Protein 8HEA (pdb70)

Foldseek 3Di:
DQFDAKDKADFALEEEEEEEAQLDFCVLCVVLQVLQRVVRYIYTYFGFFCHSDQLLRSLVDAVVRRLVRSVVRVVVCVVVPRPEYAYAYAAVSLLSQLVVVLPDPYQEGEYALYALDADDLVLVVVVSLVSNLVVVVVVVDDPVRSCVCSVPRDHRVNVVVVSVSSPVSLVCQCSRAHAYEYHYEPAEPNHDRCVSVSNQVRHVHPHYYYDYDDQAYRSRCVDDCVVVVSVVVVVVSVPTDDVD

B-factor: mean 26.29, std 8.17, range [14.87, 68.68]

Nearest PDB structures (foldseek):
  8hea-assembly1_A  TM=1.004E+00  e=1.639E-53  Exiguobacterium antarcticum B7
  6nkg-assembly1_A  TM=9.914E-01  e=1.793E-39  metagenome
  1r1d-assembly1_B  TM=9.975E-01  e=1.468E-37  Geobacillus stearothermophilus
  8tav-assembly1_A  TM=9.611E-01  e=6.784E-34  Staphylococcus aureus USA300-0114
  8g0n-assembly1_A  TM=9.507E-01  e=1.033E-22  Staphylococcus aureus USA300-0114

Structure (mmCIF, N/CA/C/O backbone):
data_8HEA
#
_entry.id   8HEA
#
_cell.length_a   50.362
_cell.length_b   67.789
_cell.length_c   89.617
_cell.angle_alpha   90.000
_cell.angle_beta   90.000
_cell.angle_gamma   90.000
#
_symmetry.space_group_name_H-M   'P 21 21 21'
#
loop_
_entity.id
_entity.type
_entity.pdbx_description
1 polymer 'Thermostable carboxylesterase Est30'
2 water water
#
loop_
_atom_site.group_PDB
_atom_site.id
_atom_site.type_symbol
_atom_site.label_atom_id
_atom_site.label_alt_id
_atom_site.label_comp_id
_atom_site.label_asym_id
_atom_site.label_entity_id
_atom_site.label_seq_id
_atom_site.pdbx_PDB_ins_code
_atom_site.Cartn_x
_atom_site.Cartn_y
_atom_site.Cartn_z
_atom_site.occupancy
_atom_site.B_iso_or_equiv
_atom_site.auth_seq_id
_atom_site.auth_comp_id
_atom_site.auth_asym_id
_atom_site.auth_atom_id
_atom_site.pdbx_PDB_model_num
ATOM 1 N N . ILE A 1 3 ? 17.98600 2.47700 17.87900 1.000 40.19000 3 ILE A N 1
ATOM 2 C CA . ILE A 1 3 ? 16.62500 1.82400 17.74800 1.000 43.03000 3 ILE A CA 1
ATOM 3 C C . ILE A 1 3 ? 16.26400 1.13700 19.08100 1.000 35.67000 3 ILE A C 1
ATOM 4 O O . ILE A 1 3 ? 17.10300 0.35300 19.60700 1.000 34.08000 3 ILE A O 1
ATOM 9 N N . THR A 1 4 ? 15.07900 1.40400 19.63800 1.000 29.15000 4 THR A N 1
ATOM 10 C CA . THR A 1 4 ? 14.67200 0.80800 20.93300 1.000 25.15000 4 THR A CA 1
ATOM 11 C C . THR A 1 4 ? 13.97200 -0.53300 20.70400 1.000 25.84000 4 THR A C 1
ATOM 12 O O . THR A 1 4 ? 12.87600 -0.54300 20.19900 1.000 32.30000 4 THR A O 1
ATOM 16 N N . LEU A 1 5 ? 14.57200 -1.62600 21.12200 1.000 25.01000 5 LEU A N 1
ATOM 17 C CA . LEU A 1 5 ? 13.99600 -2.95400 20.78500 1.000 24.96000 5 LEU A CA 1
ATOM 18 C C . LEU A 1 5 ? 12.95200 -3.36400 21.83100 1.000 23.69000 5 LEU A C 1
ATOM 19 O O . LEU A 1 5 ? 13.21000 -3.24300 23.02000 1.000 23.05000 5 LEU A O 1
ATOM 24 N N . PRO A 1 6 ? 11.79900 -3.96100 21.44200 1.000 23.11000 6 PRO A N 1
ATOM 25 C CA . PRO A 1 6 ? 10.84800 -4.54000 22.38600 1.000 24.89000 6 PRO A CA 1
ATOM 26 C C . PRO A 1 6 ? 11.45200 -5.66300 23.20700 1.000 24.31000 6 PRO A C 1
ATOM 27 O O . PRO A 1 6 ? 12.35600 -6.35300 22.73700 1.000 19.74000 6 PRO A O 1
ATOM 31 N N . LYS A 1 7 ? 11.03700 -5.72000 24.43500 1.000 22.04000 7 LYS A N 1
ATOM 32 C CA . LYS A 1 7 ? 11.53800 -6.83700 25.23200 1.000 23.57000 7 LYS A CA 1
ATOM 33 C C . LYS A 1 7 ? 10.33000 -7.67700 25.51600 1.000 23.06000 7 LYS A C 1
ATOM 34 O O . LYS A 1 7 ? 9.18900 -7.23400 25.44000 1.000 21.08000 7 LYS A O 1
ATOM 40 N N . PRO A 1 8 ? 10.36400 -9.04600 26.07900 1.000 20.93000 8 PRO A N 1
ATOM 41 C CA . PRO A 1 8 ? 9.25700 -9.83400 26.59700 1.000 20.54000 8 PRO A CA 1
ATOM 42 C C . PRO A 1 8 ? 8.58200 -9.09500 27.75400 1.000 22.80000 8 PRO A C 1
ATOM 43 O O . PRO A 1 8 ? 9.18900 -8.25600 28.37700 1.000 22.34000 8 PRO A O 1
ATOM 47 N N . PHE A 1 9 ? 7.34400 -9.46400 28.04500 1.000 20.90000 9 PHE A N 1
ATOM 48 C CA . PHE A 1 9 ? 6.57900 -8.85100 29.16800 1.000 19.35000 9 PHE A CA 1
ATOM 49 C C . PHE A 1 9 ? 5.91700 -9.93900 29.97200 1.000 23.07000 9 PHE A C 1
ATOM 50 O O . PHE A 1 9 ? 5.73700 -11.04800 29.51700 1.000 21.49000 9 PHE A O 1
ATOM 58 N N . PHE A 1 10 ? 5.63700 -9.59000 31.22000 1.000 22.41000 10 PHE A N 1
ATOM 59 C CA . PHE A 1 10 ? 4.80600 -10.38700 32.14600 1.000 24.23000 10 PHE A CA 1
ATOM 60 C C . PHE A 1 10 ? 3.91900 -9.37400 32.85800 1.000 22.37000 10 PHE A C 1
ATOM 61 O O . PHE A 1 10 ? 4.44400 -8.42500 33.47800 1.000 24.35000 10 PHE A O 1
ATOM 69 N N . PHE A 1 11 ? 2.62600 -9.49500 32.68600 1.000 22.42000 11 PHE A N 1
ATOM 70 C CA . PHE A 1 11 ? 1.65700 -8.55000 33.27700 1.000 23.53000 11 PHE A CA 1
ATOM 71 C C . PHE A 1 11 ? 0.83600 -9.33300 34.29700 1.000 28.62000 11 PHE A C 1
ATOM 72 O O . PHE A 1 11 ? 0.08200 -10.20600 33.85100 1.000 22.43000 11 PHE A O 1
ATOM 80 N N . GLU A 1 12 ? 0.97200 -9.00400 35.59600 1.000 25.05000 12 GLU A N 1
ATOM 81 C CA . GLU A 1 12 ? 0.17800 -9.62600 36.69000 1.000 31.32000 12 GLU A CA 1
ATOM 82 C C . GLU A 1 12 ? -1.26400 -9.14100 36.67000 1.000 28.12000 12 GLU A C 1
ATOM 83 O O . GLU A 1 12 ? -1.52300 -7.94600 36.61400 1.000 26.77000 12 GLU A O 1
ATOM 89 N N . GLY A 1 13 ? -2.18800 -10.09600 36.69800 1.000 28.31000 13 GLY A N 1
ATOM 90 C CA . GLY A 1 13 ? -3.60400 -9.90400 36.99900 1.000 34.87000 13 GLY A CA 1
ATOM 91 C C . GLY A 1 13 ? -3.97000 -10.96000 38.03400 1.000 32.31000 13 GLY A C 1
ATOM 92 O O . GLY A 1 13 ? -3.19500 -11.13900 39.04300 1.000 38.93000 13 GLY A O 1
ATOM 93 N N . GLY A 1 14 ? -5.03700 -11.68400 37.76800 1.000 31.73000 14 GLY A N 1
ATOM 94 C CA . GLY A 1 14 ? -5.53600 -12.73400 38.66600 1.000 31.40000 14 GLY A CA 1
ATOM 95 C C . GLY A 1 14 ? -4.88900 -14.08200 38.41900 1.000 32.00000 14 GLY A C 1
ATOM 96 O O . GLY A 1 14 ? -3.83000 -14.16600 37.74100 1.000 30.37000 14 GLY A O 1
ATOM 97 N N . ASN A 1 15 ? -5.55600 -15.11800 38.92200 1.000 28.33000 15 ASN A N 1
ATOM 98 C CA . ASN A 1 15 ? -5.09200 -16.52400 38.90900 1.000 32.57000 15 ASN A CA 1
ATOM 99 C C . ASN A 1 15 ? -5.14000 -17.04800 37.46800 1.000 26.08000 15 ASN A C 1
ATOM 100 O O . ASN A 1 15 ? -4.44100 -17.98600 37.19600 1.000 31.87000 15 ASN A O 1
ATOM 105 N N . ARG A 1 16 ? -6.03000 -16.52300 36.62700 1.000 28.89000 16 ARG A N 1
ATOM 106 C CA . ARG A 1 16 ? -6.24500 -16.98500 35.22000 1.000 25.63000 16 ARG A CA 1
ATOM 107 C C . ARG A 1 16 ? -5.14600 -16.40900 34.31600 1.000 25.79000 16 ARG A C 1
ATOM 108 O O . ARG A 1 16 ? -5.03600 -15.18200 34.29100 1.000 26.59000 16 ARG A O 1
ATOM 116 N N . ALA A 1 17 ? -4.41700 -17.24000 33.56300 1.000 24.95000 17 ALA A N 1
ATOM 117 C CA . ALA A 1 17 ? -3.23500 -16.80500 32.78300 1.000 20.47000 17 ALA A CA 1
ATOM 118 C C . ALA A 1 17 ? -3.45300 -17.04300 31.28900 1.000 22.55000 17 ALA A C 1
ATOM 119 O O . ALA A 1 17 ? -4.09200 -18.06000 30.88200 1.000 22.34000 17 ALA A O 1
ATOM 121 N N . VAL A 1 18 ? -2.90400 -16.12500 30.49300 1.000 20.20000 18 VAL A N 1
ATOM 122 C CA . VAL A 1 18 ? -2.87400 -16.25500 29.00400 1.000 20.95000 18 VAL A CA 1
ATOM 123 C C . VAL A 1 18 ? -1.41900 -16.06700 28.53900 1.000 21.57000 18 VAL A C 1
ATOM 124 O O . VAL A 1 18 ? -0.80800 -15.06500 28.85000 1.000 19.75000 18 VAL A O 1
ATOM 128 N N . LEU A 1 19 ? -0.91900 -17.03300 27.77900 1.000 19.68000 19 LEU A N 1
ATOM 129 C CA . LEU A 1 19 ? 0.38900 -16.97700 27.09800 1.000 16.87000 19 LEU A CA 1
ATOM 130 C C . LEU A 1 19 ? 0.11100 -16.34000 25.73500 1.000 17.79000 19 LEU A C 1
ATOM 131 O O . LEU A 1 19 ? -0.79000 -16.85100 25.02100 1.000 17.65000 19 LEU A O 1
ATOM 136 N N . LEU A 1 20 ? 0.76600 -15.22700 25.45200 1.000 17.41000 20 LEU A N 1
ATOM 137 C CA . LEU A 1 20 ? 0.55600 -14.42100 24.22500 1.000 17.90000 20 LEU A CA 1
ATOM 138 C C . LEU A 1 20 ? 1.76400 -14.57700 23.30800 1.000 18.65000 20 LEU A C 1
ATOM 139 O O . LEU A 1 20 ? 2.87500 -14.20800 23.69300 1.000 18.36000 20 LEU A O 1
ATOM 144 N N . LEU A 1 21 ? 1.53600 -15.08400 22.09600 1.000 17.40000 21 LEU A N 1
ATOM 145 C CA . LEU A 1 21 ? 2.61900 -15.41700 21.14800 1.000 15.23000 21 LEU A CA 1
ATOM 146 C C . LEU A 1 21 ? 2.58700 -14.52400 19.91800 1.000 17.38000 21 LEU A C 1
ATOM 147 O O . LEU A 1 21 ? 1.54800 -14.45100 19.18600 1.000 18.63000 21 LEU A O 1
ATOM 152 N N . HIS A 1 22 ? 3.71500 -13.88500 19.66200 1.000 16.72000 22 HIS A N 1
ATOM 153 C CA . HIS A 1 22 ? 3.79400 -12.98400 18.47300 1.000 16.62000 22 HIS A CA 1
ATOM 154 C C . HIS A 1 22 ? 4.04900 -13.74600 17.15800 1.000 17.42000 22 HIS A C 1
ATOM 155 O O . HIS A 1 22 ? 4.20900 -14.99500 17.15100 1.000 18.89000 22 HIS A O 1
ATOM 162 N N . GLY A 1 23 ? 4.12200 -12.94900 16.09300 1.000 18.65000 23 GLY A N 1
ATOM 163 C CA . GLY A 1 23 ? 4.24100 -13.43000 14.70600 1.000 19.37000 23 GLY A CA 1
ATOM 164 C C . GLY A 1 23 ? 5.68800 -13.49700 14.23700 1.000 20.87000 23 GLY A C 1
ATOM 165 O O . GLY A 1 23 ? 6.60500 -13.01900 14.92700 1.000 18.80000 23 GLY A O 1
ATOM 166 N N . PHE A 1 24 ? 5.91900 -14.13800 13.10900 1.000 19.04000 24 PHE A N 1
ATOM 167 C CA . PHE A 1 24 ? 7.25100 -14.17300 12.46000 1.000 19.61000 24 PHE A CA 1
ATOM 168 C C . PHE A 1 24 ? 7.68500 -12.77200 12.01700 1.000 20.62000 24 PHE A C 1
ATOM 169 O O . PHE A 1 24 ? 6.90200 -12.10200 11.32200 1.000 20.37000 24 PHE A O 1
ATOM 177 N N . THR A 1 25 ? 8.89400 -12.31100 12.40100 1.000 17.64000 25 THR A N 1
ATOM 178 C CA . THR A 1 25 ? 9.43300 -10.91700 12.26500 1.000 18.45000 25 THR A CA 1
ATOM 179 C C . THR A 1 25 ? 8.75300 -9.94600 13.24900 1.000 19.17000 25 THR A C 1
ATOM 180 O O . THR A 1 25 ? 9.16100 -8.79900 13.30900 1.000 19.13000 25 THR A O 1
ATOM 184 N N . GLY A 1 26 ? 7.74500 -10.38200 14.01600 1.000 18.17000 26 GLY A N 1
ATOM 185 C CA . GLY A 1 26 ? 7.10600 -9.55700 15.05700 1.000 19.05000 26 GLY A CA 1
ATOM 186 C C . GLY A 1 26 ? 7.87600 -9.53900 16.35900 1.000 17.88000 26 GLY A C 1
ATOM 187 O O . GLY A 1 26 ? 9.10300 -9.83400 16.39800 1.000 19.70000 26 GLY A O 1
ATOM 188 N N . SER A 1 27 ? 7.18900 -9.10500 17.42700 1.000 19.20000 27 SER A N 1
ATOM 189 C CA . SER A 1 27 ? 7.79100 -8.89400 18.74400 1.000 18.82000 27 SER A CA 1
ATOM 190 C C . SER A 1 27 ? 6.65200 -8.93000 19.75500 1.000 18.12000 27 SER A C 1
ATOM 191 O O . SER A 1 27 ? 5.45200 -9.04600 19.34500 1.000 17.53000 27 SER A O 1
ATOM 194 N N . SER A 1 28 ? 7.00000 -8.75500 21.02500 1.000 19.04000 28 SER A N 1
ATOM 195 C CA . SER A 1 28 ? 5.94600 -8.59100 22.05000 1.000 17.58000 28 SER A CA 1
ATOM 196 C C . SER A 1 28 ? 5.05800 -7.37800 21.76100 1.000 19.75000 28 SER A C 1
ATOM 197 O O . SER A 1 28 ? 3.89800 -7.38800 22.24200 1.000 17.61000 28 SER A O 1
ATOM 200 N N . ALA A 1 29 ? 5.50800 -6.38800 20.96200 1.000 19.05000 29 ALA A N 1
ATOM 201 C CA . ALA A 1 29 ? 4.70100 -5.19300 20.60600 1.000 20.21000 29 ALA A CA 1
ATOM 202 C C . ALA A 1 29 ? 3.37700 -5.60300 19.94800 1.000 21.50000 29 ALA A C 1
ATOM 203 O O . ALA A 1 29 ? 2.38200 -4.88200 20.03000 1.000 24.40000 29 ALA A O 1
ATOM 205 N N . ASP A 1 30 ? 3.37800 -6.73800 19.27100 1.000 18.67000 30 ASP A N 1
ATOM 206 C CA . ASP A 1 30 ? 2.20900 -7.21500 18.50000 1.000 18.29000 30 ASP A CA 1
ATOM 207 C C . ASP A 1 30 ? 1.09100 -7.62500 19.46300 1.000 18.53000 30 ASP A C 1
ATOM 208 O O . ASP A 1 30 ? -0.04400 -7.66100 19.01400 1.000 20.62000 30 ASP A O 1
ATOM 213 N N . VAL A 1 31 ? 1.40700 -7.93300 20.71400 1.000 18.77000 31 VAL A N 1
ATOM 214 C CA . VAL A 1 31 ? 0.35500 -8.42500 21.66200 1.000 16.98000 31 VAL A CA 1
ATOM 215 C C . VAL A 1 31 ? 0.32800 -7.59100 22.95100 1.000 19.51000 31 VAL A C 1
ATOM 216 O O . VAL A 1 31 ? -0.36900 -7.98200 23.87600 1.000 17.85000 31 VAL A O 1
ATOM 220 N N . ARG A 1 32 ? 1.08800 -6.48500 23.03000 1.000 18.10000 32 ARG A N 1
ATOM 221 C CA . ARG A 1 32 ? 1.22700 -5.68800 24.28500 1.000 19.49000 32 ARG A CA 1
ATOM 222 C C . ARG A 1 32 ? -0.13500 -5.05300 24.60700 1.000 20.42000 32 ARG A C 1
ATOM 223 O O . ARG A 1 32 ? -0.55800 -5.13600 25.75900 1.000 21.95000 32 ARG A O 1
ATOM 231 N N . MET A 1 33 ? -0.83400 -4.42600 23.64300 1.000 19.73000 33 MET A N 1
ATOM 232 C CA . MET A 1 33 ? -2.15100 -3.80700 24.01700 1.000 18.98000 33 MET A CA 1
ATOM 233 C C . MET A 1 33 ? -3.18300 -4.85000 24.47400 1.000 21.15000 33 MET A C 1
ATOM 234 O O . MET A 1 33 ? -4.04600 -4.50500 25.35700 1.000 20.37000 33 MET A O 1
ATOM 239 N N . LEU A 1 34 ? -3.18600 -6.03500 23.86000 1.000 20.39000 34 LEU A N 1
ATOM 240 C CA . LEU A 1 34 ? -4.06100 -7.17200 24.27600 1.000 21.16000 34 LEU A CA 1
ATOM 241 C C . LEU A 1 34 ? -3.67300 -7.58500 25.69500 1.000 20.55000 34 LEU A C 1
ATOM 242 O O . LEU A 1 34 ? -4.54400 -7.74100 26.56800 1.000 21.60000 34 LEU A O 1
ATOM 247 N N . GLY A 1 35 ? -2.38800 -7.67300 25.97600 1.000 19.76000 35 GLY A N 1
ATOM 248 C CA . GLY A 1 35 ? -1.92300 -7.99100 27.32700 1.000 21.74000 35 GLY A CA 1
ATOM 249 C C . GLY A 1 35 ? -2.44000 -6.96000 28.31800 1.000 21.16000 35 GLY A C 1
ATOM 250 O O . GLY A 1 35 ? -2.87500 -7.34000 29.41400 1.000 22.19000 35 GLY A O 1
ATOM 251 N N . ARG A 1 36 ? -2.31800 -5.67200 27.97400 1.000 19.90000 36 ARG A N 1
ATOM 252 C CA . ARG A 1 36 ? -2.77100 -4.59300 28.90600 1.000 21.29000 36 ARG A CA 1
ATOM 253 C C . ARG A 1 36 ? -4.27700 -4.69900 29.11700 1.000 24.44000 36 ARG A C 1
ATOM 254 O O . ARG A 1 36 ? -4.74200 -4.51300 30.27800 1.000 25.85000 36 ARG A O 1
ATOM 262 N N . TYR A 1 37 ? -5.01600 -4.94900 28.05900 1.000 22.83000 37 TYR A N 1
ATOM 263 C CA . TYR A 1 37 ? -6.48100 -5.10100 28.12600 1.000 23.80000 37 TYR A CA 1
ATOM 264 C C . TYR A 1 37 ? -6.76700 -6.24900 29.09400 1.000 26.56000 37 TYR A C 1
ATOM 265 O O . TYR A 1 37 ? -7.63600 -6.08900 29.95800 1.000 25.71000 37 TYR A O 1
ATOM 274 N N . LEU A 1 38 ? -6.10700 -7.38800 28.90200 1.000 24.23000 38 LEU A N 1
ATOM 275 C CA . LEU A 1 38 ? -6.36200 -8.58200 29.73200 1.000 22.27000 38 LEU A CA 1
ATOM 276 C C . LEU A 1 38 ? -6.03000 -8.26300 31.18600 1.000 26.13000 38 LEU A C 1
ATOM 277 O O . LEU A 1 38 ? -6.79900 -8.68600 32.07400 1.000 26.09000 38 LEU A O 1
ATOM 282 N N . GLN A 1 39 ? -4.95300 -7.53400 31.40600 1.000 23.22000 39 GLN A N 1
ATOM 283 C CA . GLN A 1 39 ? -4.51500 -7.21400 32.77900 1.000 25.05000 39 GLN A CA 1
ATOM 284 C C . GLN A 1 39 ? -5.61000 -6.43000 33.49200 1.000 27.24000 39 GLN A C 1
ATOM 285 O O . GLN A 1 39 ? -5.79800 -6.65400 34.65600 1.000 28.51000 39 GLN A O 1
ATOM 291 N N . LYS A 1 40 ? -6.22100 -5.50000 32.78700 1.000 27.46000 40 LYS A N 1
ATOM 292 C CA . LYS A 1 40 ? -7.26600 -4.61500 33.33900 1.000 29.51000 40 LYS A CA 1
ATOM 293 C C . LYS A 1 40 ? -8.53600 -5.42200 33.60200 1.000 32.88000 40 LYS A C 1
ATOM 294 O O . LYS A 1 40 ? -9.34300 -4.97100 34.37700 1.000 36.29000 40 LYS A O 1
ATOM 300 N N . HIS A 1 41 ? -8.66800 -6.57300 32.96300 1.000 30.00000 41 HIS A N 1
ATOM 301 C CA . HIS A 1 41 ? -9.90100 -7.37500 33.11300 1.000 30.00000 41 HIS A CA 1
ATOM 302 C C . HIS A 1 41 ? -9.66600 -8.67100 33.87500 1.000 30.00000 41 HIS A C 1
ATOM 303 O O . HIS A 1 41 ? -10.39200 -9.58600 33.64500 1.000 30.00000 41 HIS A O 1
ATOM 310 N N . GLY A 1 42 ? -8.65000 -8.74800 34.71300 1.000 33.39000 42 GLY A N 1
ATOM 311 C CA . GLY A 1 42 ? -8.56100 -9.95800 35.54300 1.000 36.22000 42 GLY A CA 1
ATOM 312 C C . GLY A 1 42 ? -7.55500 -11.00100 35.10700 1.000 40.33000 42 GLY A C 1
ATOM 313 O O . GLY A 1 42 ? -7.15500 -11.78800 35.94900 1.000 41.90000 42 GLY A O 1
ATOM 314 N N . TYR A 1 43 ? -7.15300 -11.00200 33.84800 1.000 28.18000 43 TYR A N 1
ATOM 315 C CA . TYR A 1 43 ? -6.17400 -12.01900 33.36500 1.000 27.05000 43 TYR A CA 1
ATOM 316 C C . TYR A 1 43 ? -4.68500 -11.66900 33.44800 1.000 25.04000 43 TYR A C 1
ATOM 317 O O . TYR A 1 43 ? -4.30000 -10.61000 32.99800 1.000 26.96000 43 TYR A O 1
ATOM 326 N N . THR A 1 44 ? -3.89200 -12.62100 33.94300 1.000 22.27000 44 THR A N 1
ATOM 327 C CA . THR A 1 44 ? -2.42000 -12.49300 33.92800 1.000 24.08000 44 THR A CA 1
ATOM 328 C C . THR A 1 44 ? -1.94900 -12.87400 32.51600 1.000 25.03000 44 THR A C 1
ATOM 329 O O . THR A 1 44 ? -2.58700 -13.69400 31.93300 1.000 21.77000 44 THR A O 1
ATOM 333 N N . SER A 1 45 ? -0.93100 -12.20500 31.97800 1.000 23.56000 45 SER A N 1
ATOM 334 C CA . SER A 1 45 ? -0.37400 -12.60400 30.66000 1.000 22.12000 45 SER A CA 1
ATOM 335 C C . SER A 1 45 ? 1.13400 -12.71600 30.72400 1.000 22.05000 45 SER A C 1
ATOM 336 O O . SER A 1 45 ? 1.78900 -12.00800 31.48600 1.000 22.61000 45 SER A O 1
ATOM 339 N N . LEU A 1 46 ? 1.70800 -13.51000 29.83000 1.000 20.40000 46 LEU A N 1
ATOM 340 C CA . LEU A 1 46 ? 3.15500 -13.52300 29.63400 1.000 20.20000 46 LEU A CA 1
ATOM 341 C C . LEU A 1 46 ? 3.36600 -13.66200 28.12600 1.000 22.38000 46 LEU A C 1
ATOM 342 O O . LEU A 1 46 ? 2.67300 -14.50300 27.51500 1.000 20.64000 46 LEU A O 1
ATOM 347 N N . ALA A 1 47 ? 4.16000 -12.73500 27.59000 1.000 18.15000 47 ALA A N 1
ATOM 348 C CA . ALA A 1 47 ? 4.57400 -12.69200 26.18800 1.000 18.53000 47 ALA A CA 1
ATOM 349 C C . ALA A 1 47 ? 6.05500 -12.96200 26.06800 1.000 19.14000 47 ALA A C 1
ATOM 350 O O . ALA A 1 47 ? 6.85400 -12.06300 26.24100 1.000 20.04000 47 ALA A O 1
ATOM 352 N N . PRO A 1 48 ? 6.47800 -14.16000 25.60100 1.000 18.76000 48 PRO A N 1
ATOM 353 C CA . PRO A 1 48 ? 7.89500 -14.39100 25.34100 1.000 20.41000 48 PRO A CA 1
ATOM 354 C C . PRO A 1 48 ? 8.29300 -13.73800 24.01800 1.000 20.63000 48 PRO A C 1
ATOM 355 O O . PRO A 1 48 ? 7.39700 -13.34500 23.22100 1.000 20.04000 48 PRO A O 1
ATOM 359 N N . GLN A 1 49 ? 9.57300 -13.74300 23.70700 1.000 18.58000 49 GLN A N 1
ATOM 360 C CA . GLN A 1 49 ? 9.97400 -13.33000 22.33100 1.000 16.40000 49 GLN A CA 1
ATOM 361 C C . GLN A 1 49 ? 10.82900 -14.43900 21.70900 1.000 20.08000 49 GLN A C 1
ATOM 362 O O . GLN A 1 49 ? 11.63900 -15.07700 22.39700 1.000 21.47000 49 GLN A O 1
ATOM 368 N N . TYR A 1 50 ? 10.70200 -14.63600 20.40800 1.000 17.01000 50 TYR A N 1
ATOM 369 C CA . TYR A 1 50 ? 11.42300 -15.69600 19.70000 1.000 17.62000 50 TYR A CA 1
ATOM 370 C C . TYR A 1 50 ? 12.85800 -15.27200 19.45000 1.000 20.31000 50 TYR A C 1
ATOM 371 O O . TYR A 1 50 ? 13.13800 -14.09900 19.19000 1.000 19.51000 50 TYR A O 1
ATOM 380 N N . LYS A 1 51 ? 13.75000 -16.25500 19.50800 1.000 18.70000 51 LYS A N 1
ATOM 381 C CA . LYS A 1 51 ? 15.17900 -16.04600 19.17600 1.000 23.35000 51 LYS A CA 1
ATOM 382 C C . LYS A 1 51 ? 15.29200 -15.33800 17.83200 1.000 20.82000 51 LYS A C 1
ATOM 383 O O . LYS A 1 51 ? 14.50600 -15.67200 16.93500 1.000 19.51000 51 LYS A O 1
ATOM 389 N N . GLY A 1 52 ? 16.20200 -14.35600 17.72900 1.000 20.19000 52 GLY A N 1
ATOM 390 C CA . GLY A 1 52 ? 16.45900 -13.65600 16.44800 1.000 20.46000 52 GLY A CA 1
ATOM 391 C C . GLY A 1 52 ? 15.48600 -12.52700 16.16800 1.000 20.78000 52 GLY A C 1
ATOM 392 O O . GLY A 1 52 ? 15.73400 -11.76200 15.21300 1.000 20.37000 52 GLY A O 1
ATOM 393 N N . HIS A 1 53 ? 14.44600 -12.38600 16.96800 1.000 20.62000 53 HIS A N 1
ATOM 394 C CA . HIS A 1 53 ? 13.41900 -11.31900 16.83100 1.000 20.37000 53 HIS A CA 1
ATOM 395 C C . HIS A 1 53 ? 13.80200 -10.15100 17.76000 1.000 20.92000 53 HIS A C 1
ATOM 396 O O . HIS A 1 53 ? 14.62300 -10.35800 18.66600 1.000 21.54000 53 HIS A O 1
ATOM 403 N N . 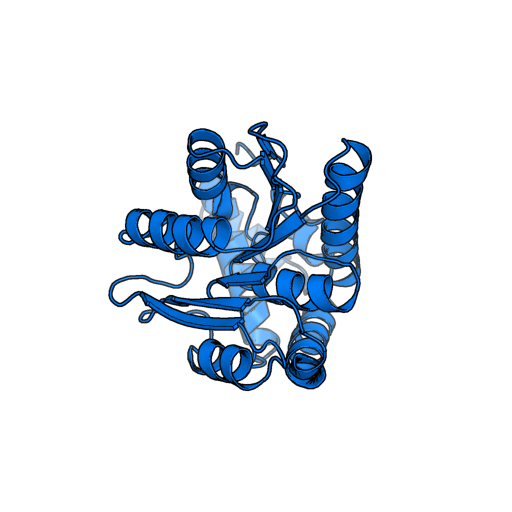ALA A 1 54 ? 13.25200 -8.96200 17.52900 1.000 21.08000 54 ALA A N 1
ATOM 404 C CA . ALA A 1 54 ? 13.56000 -7.77100 18.34200 1.000 20.58000 54 ALA A CA 1
ATOM 405 C C . ALA A 1 54 ? 15.08200 -7.59600 18.38700 1.000 21.42000 54 ALA A C 1
ATOM 406 O O . ALA A 1 54 ? 15.63400 -7.44600 19.50000 1.000 22.69000 54 ALA A O 1
ATOM 408 N N . ALA A 1 55 ? 15.73800 -7.66300 17.22500 1.000 20.66000 55 ALA A N 1
ATOM 409 C CA . ALA A 1 55 ? 17.21000 -7.74700 17.04600 1.000 21.72000 55 ALA A CA 1
ATOM 410 C C . ALA A 1 55 ? 17.47100 -7.34400 15.61000 1.000 23.08000 55 ALA A C 1
ATOM 411 O O . ALA A 1 55 ? 16.56300 -7.36900 14.76200 1.000 21.25000 55 ALA A O 1
ATOM 413 N N . PRO A 1 56 ? 18.72300 -6.99300 15.25600 1.000 26.31000 56 PRO A N 1
ATOM 414 C CA . PRO A 1 56 ? 19.03400 -6.78600 13.84400 1.000 25.62000 56 PRO A CA 1
ATOM 415 C C . PRO A 1 56 ? 18.59100 -7.96600 12.97500 1.000 23.63000 56 PRO A C 1
ATOM 416 O O . PRO A 1 56 ? 18.68300 -9.12200 13.36800 1.000 22.05000 56 PRO A O 1
ATOM 420 N N . PRO A 1 57 ? 18.07700 -7.70200 11.75800 1.000 22.34000 57 PRO A N 1
ATOM 421 C CA . PRO A 1 57 ? 17.53500 -8.76300 10.90800 1.000 22.43000 57 PRO A CA 1
ATOM 422 C C . PRO A 1 57 ? 18.53100 -9.86400 10.50500 1.000 24.46000 57 PRO A C 1
ATOM 423 O O . PRO A 1 57 ? 18.12200 -10.99300 10.23100 1.000 22.71000 57 PRO A O 1
ATOM 427 N N . GLU A 1 58 ? 19.83200 -9.53000 10.46000 1.000 22.62000 58 GLU A N 1
ATOM 428 C CA . GLU A 1 58 ? 20.88700 -10.52600 10.18800 1.000 25.07000 58 GLU A CA 1
ATOM 429 C C . GLU A 1 58 ? 20.87500 -11.58900 11.28000 1.000 24.41000 58 GLU A C 1
ATOM 430 O O . GLU A 1 58 ? 21.34200 -12.67500 10.98200 1.000 28.10000 58 GLU A O 1
ATOM 436 N N . GLU A 1 59 ? 20.43600 -11.27800 12.51800 1.000 22.63000 59 GLU A N 1
ATOM 437 C CA . GLU A 1 59 ? 20.36400 -12.29500 13.59100 1.000 22.40000 59 GLU A CA 1
ATOM 438 C C . GLU A 1 59 ? 19.18300 -13.22200 13.30100 1.000 22.47000 59 GLU A C 1
ATOM 439 O O . GLU A 1 59 ? 19.28100 -14.44000 13.60000 1.000 23.44000 59 GLU A O 1
ATOM 445 N N . LEU A 1 60 ? 18.09900 -12.68000 12.74700 1.000 20.78000 60 LEU A N 1
ATOM 446 C CA . LEU A 1 60 ? 16.88600 -13.47600 12.49100 1.000 19.01000 60 LEU A CA 1
ATOM 447 C C . LEU A 1 60 ? 17.21200 -14.60500 11.52100 1.000 20.94000 60 LEU A C 1
ATOM 448 O O . LEU A 1 60 ? 16.66000 -15.71300 11.71500 1.000 20.32000 60 LEU A O 1
ATOM 453 N N . THR A 1 61 ? 18.06900 -14.38000 10.51900 1.000 21.22000 61 THR A N 1
ATOM 454 C CA . THR A 1 61 ? 18.25400 -15.39200 9.44500 1.000 22.88000 61 THR A CA 1
ATOM 455 C C . THR A 1 61 ? 19.07400 -16.56900 9.97300 1.000 23.46000 61 THR A C 1
ATOM 456 O O . THR A 1 61 ? 19.11900 -17.56600 9.21900 1.000 22.50000 61 THR A O 1
ATOM 460 N N . LYS A 1 62 ? 19.67500 -16.46200 11.17100 1.000 21.55000 62 LYS A N 1
ATOM 461 C CA . LYS A 1 62 ? 20.47400 -17.54700 11.82000 1.000 23.63000 62 LYS A CA 1
ATOM 462 C C . LYS A 1 62 ? 19.59800 -18.38400 12.73800 1.000 24.19000 62 LYS A C 1
ATOM 463 O O . LYS A 1 62 ? 20.15500 -19.23400 13.47200 1.000 26.51000 62 LYS A O 1
ATOM 469 N N . THR A 1 63 ? 18.29400 -18.13400 12.79900 1.000 20.87000 63 THR A N 1
ATOM 470 C CA . THR A 1 63 ? 17.38500 -18.87300 13.70300 1.000 21.15000 63 THR A CA 1
ATOM 471 C C . THR A 1 63 ? 16.33200 -19.60000 12.86300 1.000 16.51000 63 THR A C 1
ATOM 472 O O . THR A 1 63 ? 16.22100 -19.35800 11.64600 1.000 19.34000 63 THR A O 1
ATOM 476 N N . GLY A 1 64 ? 15.53800 -20.44100 13.51300 1.000 18.05000 64 GLY A N 1
ATOM 477 C CA . GLY A 1 64 ? 14.51900 -21.22800 12.82300 1.000 20.10000 64 GLY A CA 1
ATOM 478 C C . GLY A 1 64 ? 13.47500 -21.69600 13.82300 1.000 19.02000 64 GLY A C 1
ATOM 479 O O . GLY A 1 64 ? 13.55100 -21.39000 15.00200 1.000 19.56000 64 GLY A O 1
ATOM 480 N N . PRO A 1 65 ? 12.41400 -22.36100 13.33700 1.000 19.40000 65 PRO A N 1
ATOM 481 C CA . PRO A 1 65 ? 11.27900 -22.73100 14.18200 1.000 18.88000 65 PRO A CA 1
ATOM 482 C C . PRO A 1 65 ? 11.66800 -23.64300 15.35300 1.000 22.65000 65 PRO A C 1
ATOM 483 O O . PRO A 1 65 ? 10.90700 -23.66300 16.28700 1.000 20.45000 65 PRO A O 1
ATOM 487 N N . ALA A 1 66 ? 12.81400 -24.35700 15.30600 1.000 21.34000 66 ALA A N 1
ATOM 488 C CA . ALA A 1 66 ? 13.23200 -25.21700 16.44600 1.000 23.14000 66 ALA A CA 1
ATOM 489 C C . ALA A 1 66 ? 13.52900 -24.29400 17.63600 1.000 20.71000 66 ALA A C 1
ATOM 490 O O . ALA A 1 66 ? 13.16000 -24.66900 18.77400 1.000 21.80000 66 ALA A O 1
ATOM 492 N N . ASP A 1 67 ? 14.12500 -23.13300 17.36600 1.000 19.99000 67 ASP A N 1
ATOM 493 C CA . ASP A 1 67 ? 14.48100 -22.10800 18.38300 1.000 19.71000 67 ASP A CA 1
ATOM 494 C C . ASP A 1 67 ? 13.15600 -21.48300 18.87400 1.000 20.72000 67 ASP A C 1
ATOM 495 O O . ASP A 1 67 ? 12.85100 -21.45500 20.08800 1.000 20.37000 67 ASP A O 1
ATOM 500 N N . TRP A 1 68 ? 12.31200 -21.05400 17.92700 1.000 18.15000 68 TRP A N 1
ATOM 501 C CA . TRP A 1 68 ? 11.09600 -20.29800 18.30600 1.000 18.21000 68 TRP A CA 1
ATOM 502 C C . TRP A 1 68 ? 10.16800 -21.18200 19.13200 1.000 17.55000 68 TRP A C 1
ATOM 503 O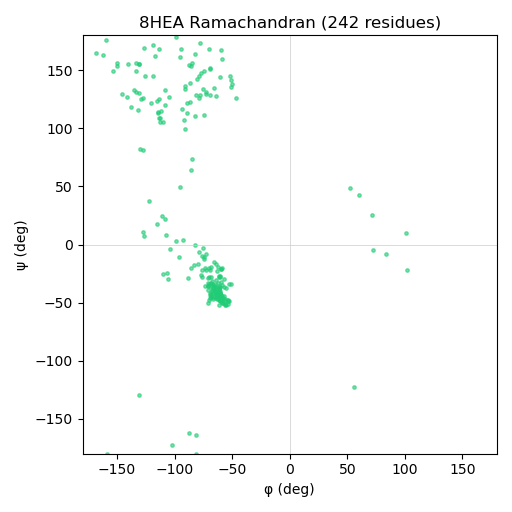 O . TRP A 1 68 ? 9.51200 -20.67700 20.05100 1.000 18.68000 68 TRP A O 1
ATOM 514 N N . TRP A 1 69 ? 10.01300 -22.43200 18.71700 1.000 18.30000 69 TRP A N 1
ATOM 515 C CA . TRP A 1 69 ? 9.17800 -23.40900 19.45100 1.000 19.32000 69 TRP A CA 1
ATOM 516 C C . TRP A 1 69 ? 9.69500 -23.54300 20.90100 1.000 19.43000 69 TRP A C 1
ATOM 517 O O . TRP A 1 69 ? 8.86300 -23.52900 21.81900 1.000 19.19000 69 TRP A O 1
ATOM 528 N N . GLN A 1 70 ? 11.01300 -23.63900 21.09400 1.000 20.30000 70 GLN A N 1
ATOM 529 C CA . GLN A 1 70 ? 11.58500 -23.74700 22.46100 1.000 22.39000 70 GLN A CA 1
ATOM 530 C C . GLN A 1 70 ? 11.24300 -22.46600 23.24400 1.000 22.23000 70 GLN A C 1
ATOM 531 O O . GLN A 1 70 ? 10.92200 -22.55400 24.47000 1.000 22.10000 70 GLN A O 1
ATOM 537 N N . ASP A 1 71 ? 11.16800 -21.30500 22.57300 1.000 22.11000 71 ASP A N 1
ATOM 538 C CA . ASP A 1 71 ? 10.84300 -20.03400 23.26900 1.000 19.02000 71 ASP A CA 1
ATOM 539 C C . ASP A 1 71 ? 9.39600 -20.09300 23.76600 1.000 20.19000 71 ASP A C 1
ATOM 540 O O . ASP A 1 71 ? 9.07200 -19.51700 24.82700 1.000 18.89000 71 ASP A O 1
ATOM 545 N N . VAL A 1 72 ? 8.50700 -20.67700 22.96100 1.000 18.41000 72 VAL A N 1
ATOM 546 C CA . VAL A 1 72 ? 7.08300 -20.86000 23.34600 1.000 17.93000 72 VAL A CA 1
ATOM 547 C C . VAL A 1 72 ? 7.02600 -21.75300 24.58900 1.000 19.88000 72 VAL A C 1
ATOM 548 O O . VAL A 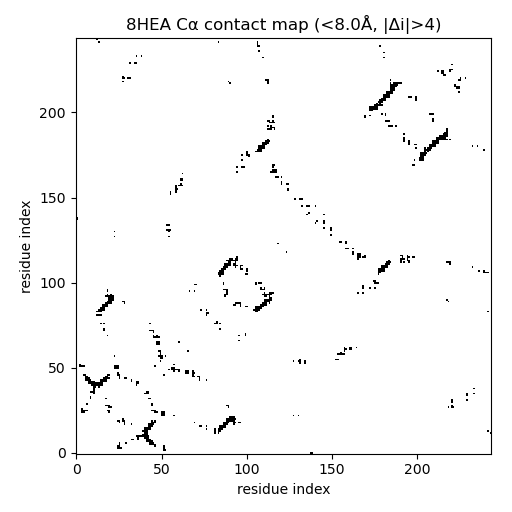1 72 ? 6.30400 -21.40300 25.54300 1.000 22.25000 72 VAL A O 1
ATOM 552 N N . LEU A 1 73 ? 7.67600 -22.91100 24.53900 1.000 19.91000 73 LEU A N 1
ATOM 553 C CA . LEU A 1 73 ? 7.64100 -23.86300 25.66900 1.000 20.13000 73 LEU A CA 1
ATOM 554 C C . LEU A 1 73 ? 8.22300 -23.17600 26.90500 1.000 21.08000 73 LEU A C 1
ATOM 555 O O . LEU A 1 73 ? 7.68100 -23.40100 27.98900 1.000 25.00000 73 LEU A O 1
ATOM 560 N N . ASP A 1 74 ? 9.30300 -22.42000 26.73600 1.000 22.59000 74 ASP A N 1
ATOM 561 C CA . ASP A 1 74 ? 9.97600 -21.69400 27.84400 1.000 23.69000 74 ASP A CA 1
ATOM 562 C C . ASP A 1 74 ? 9.00200 -20.69700 28.46100 1.000 22.72000 74 ASP A C 1
ATOM 563 O O . ASP A 1 74 ? 8.95800 -20.61000 29.68100 1.000 25.17000 74 ASP A O 1
ATOM 568 N N . GLY A 1 75 ? 8.18000 -20.00300 27.65800 1.000 21.24000 75 GLY A N 1
ATOM 569 C CA . GLY A 1 75 ? 7.19500 -19.04900 28.18100 1.000 21.84000 75 GLY A CA 1
ATOM 570 C C . GLY A 1 75 ? 6.08400 -19.76200 28.93700 1.000 19.33000 75 GLY A C 1
ATOM 571 O O . GLY A 1 75 ? 5.71700 -19.29800 30.04900 1.000 23.48000 75 GLY A O 1
ATOM 572 N N . TYR A 1 76 ? 5.55200 -20.86900 28.38900 1.000 21.50000 76 TYR A N 1
ATOM 573 C CA . TYR A 1 76 ? 4.55400 -21.72900 29.05600 1.000 19.23000 76 TYR A CA 1
ATOM 574 C C . TYR A 1 76 ? 5.10900 -22.13500 30.43400 1.000 22.56000 76 TYR A C 1
ATOM 575 O O . TYR A 1 76 ? 4.44200 -21.90100 31.46900 1.000 26.96000 76 TYR A O 1
ATOM 584 N N . GLU A 1 77 ? 6.32600 -22.65100 30.44400 1.000 22.82000 77 GLU A N 1
ATOM 585 C CA . GLU A 1 77 ? 6.98700 -23.19500 31.67400 1.000 25.85000 77 GLU A CA 1
ATOM 586 C C . GLU A 1 77 ? 7.20300 -22.06700 32.68500 1.000 27.16000 77 GLU A C 1
ATOM 587 O O . GLU A 1 77 ? 7.05000 -22.29200 33.90600 1.000 28.82000 77 GLU A O 1
ATOM 593 N N . GLU A 1 78 ? 7.56300 -20.87800 32.23100 1.000 24.99000 78 GLU A N 1
ATOM 594 C CA . GLU A 1 78 ? 7.74100 -19.69600 33.12100 1.000 26.77000 78 GLU A CA 1
ATOM 595 C C . GLU A 1 78 ? 6.41900 -19.40600 33.85000 1.000 28.04000 78 GLU A C 1
ATOM 596 O O . GLU A 1 78 ? 6.44200 -19.10500 35.07800 1.000 28.74000 78 GLU A O 1
ATOM 602 N N . LEU A 1 79 ? 5.27500 -19.44400 33.14000 1.000 25.11000 79 LEU A N 1
ATOM 603 C CA . LEU A 1 79 ? 3.94100 -19.28700 33.75400 1.000 26.01000 79 LEU A CA 1
ATOM 604 C C . LEU A 1 79 ? 3.73600 -20.37100 34.81200 1.000 28.38000 79 LEU A C 1
ATOM 605 O O . LEU A 1 79 ? 3.29200 -20.00600 35.95800 1.000 29.29000 79 LEU A O 1
ATOM 610 N N . LYS A 1 80 ? 3.99600 -21.62200 34.46500 1.000 30.05000 80 LYS A N 1
ATOM 611 C CA . LYS A 1 80 ? 3.74000 -22.68100 35.47100 1.000 29.98000 80 LYS A CA 1
ATOM 612 C C . LYS A 1 80 ? 4.71400 -22.52100 36.63300 1.000 32.97000 80 LYS A C 1
ATOM 613 O O . LYS A 1 80 ? 4.25700 -22.53100 37.75500 1.000 33.83000 80 LYS A O 1
ATOM 619 N N . ALA A 1 81 ? 5.97200 -22.14300 36.39500 1.000 31.33000 81 ALA A N 1
ATOM 620 C CA . ALA A 1 81 ? 6.96600 -21.88800 37.46300 1.000 31.67000 81 ALA A CA 1
ATOM 621 C C . ALA A 1 81 ? 6.50200 -20.77400 38.40500 1.000 33.62000 81 ALA A C 1
ATOM 622 O O . ALA A 1 81 ? 6.78500 -20.86900 39.58900 1.000 36.66000 81 ALA A O 1
ATOM 624 N N . LYS A 1 82 ? 5.76400 -19.78300 37.90800 1.000 28.76000 82 LYS A N 1
ATOM 625 C CA . LYS A 1 82 ? 5.21700 -18.70500 38.75500 1.000 35.09000 82 LYS A CA 1
ATOM 626 C C . LYS A 1 82 ? 3.97200 -19.16600 39.51900 1.000 30.09000 82 LYS A C 1
ATOM 627 O O . LYS A 1 82 ? 3.47500 -18.36600 40.27000 1.000 36.28000 82 LYS A O 1
ATOM 633 N N . GLY A 1 83 ? 3.48400 -20.36500 39.24600 1.000 29.95000 83 GLY A N 1
ATOM 634 C CA . GLY A 1 83 ? 2.31800 -20.90200 39.96100 1.000 33.59000 83 GLY A CA 1
ATOM 635 C C . GLY A 1 83 ? 1.00400 -20.81900 39.20400 1.000 39.28000 83 GLY A C 1
ATOM 636 O O . GLY A 1 83 ? -0.01500 -21.07900 39.81300 1.000 36.40000 83 GLY A O 1
ATOM 637 N N . TYR A 1 84 ? 1.02000 -20.47300 37.91900 1.000 30.92000 84 TYR A N 1
ATOM 638 C CA . TYR A 1 84 ? -0.23100 -20.43600 37.12500 1.000 30.24000 84 TYR A CA 1
ATOM 639 C C . TYR A 1 84 ? -0.40500 -21.80600 36.46500 1.000 33.28000 84 TYR A C 1
ATOM 640 O O . TYR A 1 84 ? 0.30200 -22.12400 35.54700 1.000 34.31000 84 TYR A O 1
ATOM 649 N N . ASP A 1 85 ? -1.34000 -22.59200 36.96000 1.000 30.00000 85 ASP A N 1
ATOM 650 C CA . ASP A 1 85 ? -1.51100 -23.95700 36.42400 1.000 30.00000 85 ASP A CA 1
ATOM 651 C C . ASP A 1 85 ? -2.60300 -23.99000 35.36500 1.000 30.00000 85 ASP A C 1
ATOM 652 O O . ASP A 1 85 ? -2.73600 -25.01500 34.75700 1.000 30.00000 85 ASP A O 1
ATOM 657 N N . GLU A 1 86 ? -3.36900 -22.92200 35.21300 1.000 28.84000 86 GLU A N 1
ATOM 658 C CA . GLU A 1 86 ? -4.41300 -22.88400 34.16200 1.000 27.47000 86 GLU A CA 1
ATOM 659 C C . GLU A 1 86 ? -4.01200 -21.80500 33.16400 1.000 25.65000 86 GLU A C 1
ATOM 660 O O . GLU A 1 86 ? -4.02300 -20.65900 33.53500 1.000 24.02000 86 GLU A O 1
ATOM 666 N N . ILE A 1 87 ? -3.68200 -22.23200 31.95100 1.000 23.24000 87 ILE A N 1
ATOM 667 C CA . ILE A 1 87 ? -3.11200 -21.31500 30.93300 1.000 20.05000 87 ILE A CA 1
ATOM 668 C C . ILE A 1 87 ? -3.80800 -21.46300 29.58100 1.000 21.01000 87 ILE A C 1
ATOM 669 O O . ILE A 1 87 ? -3.79200 -22.54800 29.04900 1.000 23.15000 87 ILE A O 1
ATOM 674 N N . ALA A 1 88 ? -4.46700 -20.39300 29.15200 1.000 20.44000 88 ALA A N 1
ATOM 675 C CA . ALA A 1 88 ? -4.96600 -20.27400 27.77100 1.000 19.45000 88 ALA A CA 1
ATOM 676 C C . ALA A 1 88 ? -3.82900 -19.73500 26.88500 1.000 21.52000 88 ALA A C 1
ATOM 677 O O . ALA A 1 88 ? -2.85400 -19.10700 27.38400 1.000 19.14000 88 ALA A O 1
ATOM 679 N N . VAL A 1 89 ? -3.88900 -20.00700 25.59600 1.000 18.19000 89 VAL A N 1
ATOM 680 C CA . VAL A 1 89 ? -2.77000 -19.58800 24.70900 1.000 19.08000 89 VAL A CA 1
ATOM 681 C C . VAL A 1 89 ? -3.39500 -18.88600 23.51100 1.000 17.94000 89 VAL A C 1
ATOM 682 O O . VAL A 1 89 ? -4.36600 -19.39500 22.92800 1.000 19.59000 89 VAL A O 1
ATOM 686 N N . CYS A 1 90 ? -2.88500 -17.70100 23.19500 1.000 16.50000 90 CYS A N 1
ATOM 687 C CA . CYS A 1 90 ? -3.41000 -16.80000 22.14200 1.000 18.89000 90 CYS A CA 1
ATOM 688 C C . CYS A 1 90 ? -2.21300 -16.27600 21.32800 1.000 18.69000 90 CYS A C 1
ATOM 689 O O . CYS A 1 90 ? -1.16600 -15.95300 21.91100 1.000 16.32000 90 CYS A O 1
ATOM 692 N N . GLY A 1 91 ? -2.28300 -16.29600 20.01800 1.000 16.38000 91 GLY A N 1
ATOM 693 C CA . GLY A 1 91 ? -1.12700 -15.88500 19.19400 1.000 16.70000 91 GLY A CA 1
ATOM 694 C C . GLY A 1 91 ? -1.53500 -15.28800 17.87300 1.000 18.04000 91 GLY A C 1
ATOM 695 O O . GLY A 1 91 ? -2.57400 -15.66700 17.32300 1.000 16.78000 91 GLY A O 1
ATOM 696 N N . LEU A 1 92 ? -0.65800 -14.43300 17.34100 1.000 16.41000 92 LEU A N 1
ATOM 697 C CA . LEU A 1 92 ? -0.85400 -13.70200 16.07200 1.000 15.21000 92 LEU A CA 1
ATOM 698 C C . LEU A 1 92 ? 0.00100 -14.33800 14.98500 1.000 15.30000 92 LEU A C 1
ATOM 699 O O . LEU A 1 92 ? 1.21500 -14.51900 15.19500 1.000 16.86000 92 LEU A O 1
ATOM 704 N N . SER A 1 93 ? -0.62300 -14.69700 13.86300 1.000 16.43000 93 SER A N 1
ATOM 705 C CA . SER A 1 93 ? 0.04600 -15.24500 12.65700 1.000 17.65000 93 SER A CA 1
ATOM 706 C C . SER A 1 93 ? 0.85700 -16.48700 13.07900 1.000 17.42000 93 SER A C 1
ATOM 707 O O . SER A 1 93 ? 0.26300 -17.41500 13.66200 1.000 17.25000 93 SER A O 1
ATOM 710 N N . LEU A 1 94 ? 2.16100 -16.54800 12.86000 1.000 17.20000 94 LEU A N 1
ATOM 711 C CA . LEU A 1 94 ? 2.96700 -17.75000 13.28800 1.000 19.58000 94 LEU A CA 1
ATOM 712 C C . LEU A 1 94 ? 2.67100 -18.05200 14.76200 1.000 17.52000 94 LEU A C 1
ATOM 713 O O . LEU A 1 94 ? 2.67300 -19.20400 15.14100 1.000 17.52000 94 LEU A O 1
ATOM 718 N N . GLY A 1 95 ? 2.43200 -17.03600 15.56600 1.000 16.86000 95 GLY A N 1
ATOM 719 C CA . GLY A 1 95 ? 2.04600 -17.23000 16.98000 1.000 16.22000 95 GLY A CA 1
ATOM 720 C C . GLY A 1 95 ? 0.76300 -18.04200 17.13900 1.000 17.20000 95 GLY A C 1
ATOM 721 O O . GLY A 1 95 ? 0.67700 -18.84400 18.11100 1.000 17.70000 95 GLY A O 1
ATOM 722 N N . GLY A 1 96 ? -0.22000 -17.89200 16.21800 1.000 16.14000 96 GLY A N 1
ATOM 723 C CA . GLY A 1 96 ? -1.44400 -18.70800 16.20900 1.000 16.57000 96 GLY A CA 1
ATOM 724 C C . GLY A 1 96 ? -1.15500 -20.16600 15.88800 1.000 18.20000 96 GLY A C 1
ATOM 725 O O . GLY A 1 96 ? -1.72700 -21.07200 16.51900 1.000 17.60000 96 GLY A O 1
ATOM 726 N N . VAL A 1 97 ? -0.18100 -20.40800 15.03900 1.000 15.69000 97 VAL A N 1
ATOM 727 C CA . VAL A 1 97 ? 0.26400 -21.78500 14.68700 1.000 15.94000 97 VAL A CA 1
ATOM 728 C C . VAL A 1 97 ? 0.93700 -22.38000 15.91900 1.000 17.72000 97 VAL A C 1
ATOM 729 O O . VAL A 1 97 ? 0.67300 -23.54300 16.25400 1.000 18.99000 97 VAL A O 1
ATOM 733 N N . MET A 1 98 ? 1.79300 -21.59900 16.54000 1.000 18.58000 98 MET A N 1
ATOM 734 C CA . MET A 1 98 ? 2.50600 -22.08600 17.75500 1.000 17.54000 98 MET A CA 1
ATOM 735 C C . MET A 1 98 ? 1.46900 -22.33400 18.86100 1.000 18.17000 98 MET A C 1
ATOM 736 O O . MET A 1 98 ? 1.67900 -23.25700 19.67500 1.000 19.31000 98 MET A O 1
ATOM 741 N N . SER A 1 99 ? 0.36000 -21.57800 18.88400 1.000 18.88000 99 SER A N 1
ATOM 742 C CA . SER A 1 99 ? -0.68900 -21.76600 19.92600 1.000 16.23000 99 SER A CA 1
ATOM 743 C C . SER A 1 99 ? -1.38500 -23.11700 19.70100 1.000 19.60000 99 SER A C 1
ATOM 744 O O . SER A 1 99 ? -1.57600 -23.90300 20.64700 1.000 18.53000 99 SER A O 1
ATOM 747 N N . LEU A 1 100 ? -1.72200 -23.41800 18.45400 1.000 18.88000 100 LEU A N 1
ATOM 748 C CA . LEU A 1 100 ? -2.34800 -24.70200 18.11600 1.000 17.74000 100 LEU A CA 1
ATOM 749 C C . LEU A 1 100 ? -1.35600 -25.82200 18.44300 1.000 19.04000 100 LEU A C 1
ATOM 750 O O . LEU A 1 100 ? -1.76700 -26.81600 19.06000 1.000 21.01000 100 LEU A O 1
ATOM 755 N N . ARG A 1 101 ? -0.08800 -25.68900 18.03500 1.000 19.32000 101 ARG A N 1
ATOM 756 C CA . ARG A 1 101 ? 0.91500 -26.75300 18.32500 1.000 18.12000 101 ARG A CA 1
ATOM 757 C C . ARG A 1 101 ? 1.00900 -26.90600 19.83600 1.000 19.71000 101 ARG A C 1
ATOM 758 O O . ARG A 1 101 ? 1.01100 -28.03300 20.27900 1.000 20.65000 101 ARG A O 1
ATOM 766 N N . LEU A 1 102 ? 1.09600 -25.81000 20.58900 1.000 19.31000 102 LEU A N 1
ATOM 767 C CA . LEU A 1 102 ? 1.20600 -25.91300 22.06300 1.000 22.37000 102 LEU A CA 1
ATOM 768 C C . LEU A 1 102 ? 0.01800 -26.70900 22.64100 1.000 23.24000 102 LEU A C 1
ATOM 769 O O . LEU A 1 102 ? 0.24100 -27.46000 23.57900 1.000 24.95000 102 LEU A O 1
ATOM 774 N N . SER A 1 103 ? -1.19800 -26.56500 22.09300 1.000 19.54000 103 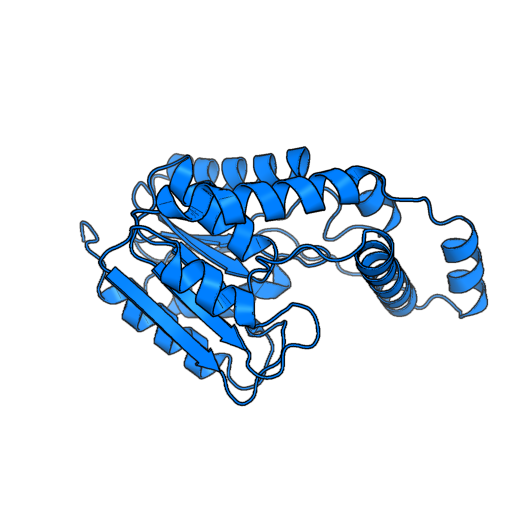SER A N 1
ATOM 775 C CA . SER A 1 103 ? -2.38200 -27.23800 22.68200 1.000 22.94000 103 SER A CA 1
ATOM 776 C C . SER A 1 103 ? -2.26400 -28.75000 22.48200 1.000 27.35000 103 SER A C 1
ATOM 777 O O . SER A 1 103 ? -3.05400 -29.46800 23.14500 1.000 26.15000 103 SER A O 1
ATOM 780 N N . MET A 1 104 ? -1.42600 -29.18700 21.53900 1.000 25.14000 104 MET A N 1
ATOM 781 C CA . MET A 1 104 ? -1.23800 -30.63100 21.21100 1.000 25.46000 104 MET A CA 1
ATOM 782 C C . MET A 1 104 ? -0.18500 -31.24200 22.14000 1.000 30.27000 104 MET A C 1
ATOM 783 O O . MET A 1 104 ? -0.12500 -32.50500 22.24100 1.000 31.98000 104 MET A O 1
ATOM 788 N N . HIS A 1 105 ? 0.64200 -30.38900 22.73300 1.000 26.89000 105 HIS A N 1
ATOM 789 C CA . HIS A 1 105 ? 1.82400 -30.82000 23.51400 1.000 23.28000 105 HIS A CA 1
ATOM 790 C C . HIS A 1 105 ? 1.68900 -30.57900 25.01300 1.000 30.71000 105 HIS A C 1
ATOM 791 O O . HIS A 1 105 ? 2.39800 -31.22600 25.73400 1.000 29.11000 105 HIS A O 1
ATOM 798 N N . ARG A 1 106 ? 0.86900 -29.62300 25.41700 1.000 26.64000 106 ARG A N 1
ATOM 799 C CA . ARG A 1 106 ? 0.72500 -29.30500 26.85400 1.000 29.64000 106 ARG A CA 1
ATOM 800 C C . ARG A 1 106 ? -0.73900 -29.01200 27.14000 1.000 30.55000 106 ARG A C 1
ATOM 801 O O . ARG A 1 106 ? -1.43800 -28.66000 26.23800 1.000 25.48000 106 ARG A O 1
ATOM 809 N N . PRO A 1 107 ? -1.20200 -29.18600 28.38600 1.000 30.65000 107 PRO A N 1
ATOM 810 C CA . PRO A 1 107 ? -2.56500 -28.87000 28.71400 1.000 28.87000 107 PRO A CA 1
ATOM 811 C C . PRO A 1 107 ? -2.74100 -27.34500 28.66400 1.000 31.32000 107 PRO A C 1
ATOM 812 O O . PRO A 1 107 ? -1.97000 -26.65200 29.23100 1.000 29.89000 107 PRO A O 1
ATOM 816 N N . VAL A 1 108 ? -3.74600 -26.89300 27.93600 1.000 30.00000 108 VAL A N 1
ATOM 817 C CA . VAL A 1 108 ? -4.07700 -25.45000 27.84800 1.000 30.00000 108 VAL A CA 1
ATOM 818 C C . VAL A 1 108 ? -5.58300 -25.32800 28.02500 1.000 30.00000 108 VAL A C 1
ATOM 819 O O . VAL A 1 108 ? -6.28200 -26.24600 27.64400 1.000 30.00000 108 VAL A O 1
ATOM 823 N N . LYS A 1 109 ? -6.03400 -24.22100 28.58100 1.000 21.77000 109 LYS A N 1
ATOM 824 C CA . LYS A 1 109 ? -7.47300 -24.04800 28.83700 1.000 19.64000 109 LYS A CA 1
ATOM 825 C C . LYS A 1 109 ? -8.21500 -23.72000 27.54500 1.000 22.15000 109 LYS A C 1
ATOM 826 O O . LYS A 1 109 ? -9.36600 -24.04400 27.47400 1.000 24.01000 109 LYS A O 1
ATOM 832 N N . ALA A 1 110 ? -7.52700 -23.09700 26.58800 1.000 22.73000 110 ALA A N 1
ATOM 833 C CA . ALA A 1 110 ? -8.14900 -22.68400 25.31400 1.000 20.15000 110 ALA A CA 1
ATOM 834 C C . ALA A 1 110 ? -7.04800 -22.27500 24.33600 1.000 20.53000 110 ALA A C 1
ATOM 835 O O . ALA A 1 110 ? -5.94800 -22.06500 24.75100 1.000 19.72000 110 ALA A O 1
ATOM 837 N N . VAL A 1 111 ? -7.41000 -22.17300 23.07000 1.000 18.58000 111 VAL A N 1
ATOM 838 C CA . VAL A 1 111 ? -6.42900 -21.75300 22.04200 1.000 18.35000 111 VAL A CA 1
ATOM 839 C C . VAL A 1 111 ? -7.10700 -20.69300 21.18200 1.000 19.52000 111 VAL A C 1
ATOM 840 O O . VAL A 1 111 ? -8.23400 -20.88600 20.82200 1.000 18.69000 111 VAL A O 1
ATOM 844 N N . ILE A 1 112 ? -6.40300 -19.59000 20.97500 1.000 16.51000 112 ILE A N 1
ATOM 845 C CA . ILE A 1 112 ? -6.93900 -18.43600 20.22000 1.000 16.74000 112 ILE A CA 1
ATOM 846 C C . ILE A 1 112 ? -5.94200 -18.07200 19.13200 1.000 18.26000 112 ILE A C 1
ATOM 847 O O . ILE A 1 112 ? -5.20000 -17.12000 19.23600 1.000 18.37000 112 ILE A O 1
ATOM 852 N N . PRO A 1 113 ? -5.97100 -18.78100 18.00500 1.000 17.07000 113 PRO A N 1
ATOM 853 C CA . PRO A 1 113 ? -5.12900 -18.38200 16.87200 1.000 15.32000 113 PRO A CA 1
ATOM 854 C C . PRO A 1 113 ? -5.77100 -17.19200 16.15800 1.000 16.76000 113 PRO A C 1
ATOM 855 O O . PRO A 1 113 ? -6.97700 -17.22400 15.84000 1.000 17.26000 113 PRO A O 1
ATOM 859 N N . MET A 1 114 ? -4.96900 -16.15500 15.95700 1.000 16.55000 114 MET A N 1
ATOM 860 C CA . MET A 1 114 ? -5.38300 -14.89300 15.28000 1.000 15.73000 114 MET A CA 1
ATOM 861 C C . MET A 1 114 ? -4.62900 -14.75800 13.95700 1.000 15.92000 114 MET A C 1
ATOM 862 O O . MET A 1 114 ? -3.40500 -14.62200 14.00800 1.000 14.87000 114 MET A O 1
ATOM 867 N N . CYS A 1 115 ? -5.31600 -14.92200 12.81800 1.000 16.06000 115 CYS A N 1
ATOM 868 C CA . CYS A 1 115 ? -4.69000 -14.74800 11.47400 1.000 16.45000 115 CYS A CA 1
ATOM 869 C C . CYS A 1 115 ? -3.53200 -15.74200 11.32100 1.000 15.51000 115 CYS A C 1
ATOM 870 O O . CYS A 1 115 ? -2.48700 -15.41900 10.76200 1.000 16.60000 115 CYS A O 1
ATOM 873 N N . ALA A 1 116 ? -3.75000 -16.97100 11.76000 1.000 16.26000 116 ALA A N 1
ATOM 874 C CA . ALA A 1 116 ? -2.75300 -18.04800 11.68900 1.000 15.64000 116 ALA A CA 1
ATOM 875 C C . ALA A 1 116 ? -2.76800 -18.64200 10.28300 1.000 16.84000 116 ALA A C 1
ATOM 876 O O . ALA A 1 116 ? -3.83700 -19.00500 9.76800 1.000 17.66000 116 ALA A O 1
ATOM 878 N N . PRO A 1 117 ? -1.58800 -18.74200 9.64000 1.000 17.30000 117 PRO A N 1
ATOM 879 C CA . PRO A 1 117 ? -1.44800 -19.41800 8.36200 1.000 16.28000 117 PRO A CA 1
ATOM 880 C C . PRO A 1 117 ? -1.55000 -20.94600 8.42100 1.000 16.14000 117 PRO A C 1
ATOM 881 O O . PRO A 1 117 ? -0.87600 -21.60300 9.23200 1.000 18.49000 117 PRO A O 1
ATOM 885 N N . ALA A 1 118 ? -2.37400 -21.49200 7.52600 1.000 17.65000 118 ALA A N 1
ATOM 886 C CA . ALA A 1 118 ? -2.57900 -22.94600 7.36400 1.000 17.75000 118 ALA A CA 1
ATOM 887 C C . ALA A 1 118 ? -2.38700 -23.41100 5.92700 1.000 19.04000 118 ALA A C 1
ATOM 888 O O . ALA A 1 118 ? -2.74500 -24.55000 5.62900 1.000 24.55000 118 ALA A O 1
ATOM 890 N N . TYR A 1 119 ? -1.86400 -22.53700 5.07400 1.000 17.64000 119 TYR A N 1
ATOM 891 C CA . TYR A 1 119 ? -1.41400 -22.83700 3.70100 1.000 19.99000 119 TYR A CA 1
ATOM 892 C C . TYR A 1 119 ? 0.07900 -22.55700 3.68100 1.000 24.56000 119 TYR A C 1
ATOM 893 O O . TYR A 1 119 ? 0.59200 -21.82900 4.56500 1.000 25.91000 119 TYR A O 1
ATOM 902 N N . ILE A 1 120 ? 0.78400 -23.08500 2.69300 1.000 21.87000 120 ILE A N 1
ATOM 903 C CA . ILE A 1 120 ? 2.26800 -23.02200 2.61500 1.000 21.23000 120 ILE A CA 1
ATOM 904 C C . ILE A 1 120 ? 2.66500 -22.12500 1.44000 1.000 26.93000 120 ILE A C 1
ATOM 905 O O . ILE A 1 120 ? 2.15200 -22.32800 0.33700 1.000 27.71000 120 ILE A O 1
ATOM 910 N N . LYS A 1 121 ? 3.30400 -20.99900 1.69500 1.000 23.92000 121 LYS A N 1
ATOM 911 C CA . LYS A 1 121 ? 3.76900 -20.04600 0.65900 1.000 26.88000 121 LYS A CA 1
ATOM 912 C C . LYS A 1 121 ? 5.14300 -20.52100 0.19000 1.000 24.85000 121 LYS A C 1
ATOM 913 O O . LYS A 1 121 ? 5.82300 -21.16600 0.95600 1.000 26.02000 121 LYS A O 1
ATOM 919 N N . SER A 1 122 ? 5.52200 -20.20400 -1.03100 1.000 26.69000 122 SER A N 1
ATOM 920 C CA . SER A 1 122 ? 6.85000 -20.47500 -1.63000 1.000 29.82000 122 SER A CA 1
ATOM 921 C C . SER A 1 122 ? 7.92200 -19.94000 -0.68200 1.000 26.23000 122 SER A C 1
ATOM 922 O O . SER A 1 122 ? 7.69800 -18.93300 -0.01100 1.000 27.32000 122 SER A O 1
ATOM 925 N N . GLU A 1 123 ? 9.06600 -20.58600 -0.56400 1.000 22.95000 123 GLU A N 1
ATOM 926 C CA . GLU A 1 123 ? 10.17600 -20.08300 0.25900 1.000 24.31000 123 GLU A CA 1
ATOM 927 C C . GLU A 1 123 ? 10.57400 -18.65700 -0.16500 1.000 22.47000 123 GLU A C 1
ATOM 928 O O . GLU A 1 123 ? 10.90800 -17.85800 0.72200 1.000 20.37000 123 GLU A O 1
ATOM 934 N N . ASP A 1 124 ? 10.55900 -18.33100 -1.46100 1.000 23.28000 124 ASP A N 1
ATOM 935 C CA . ASP A 1 124 ? 11.07900 -17.02300 -1.93800 1.000 25.15000 124 ASP A CA 1
ATOM 936 C C . ASP A 1 124 ? 10.08700 -15.94900 -1.49300 1.000 24.20000 124 ASP A C 1
ATOM 937 O O . ASP A 1 124 ? 10.51500 -14.85900 -1.20600 1.000 22.19000 124 ASP A O 1
ATOM 942 N N . VAL A 1 125 ? 8.78400 -16.26500 -1.43300 1.000 23.13000 125 VAL A N 1
ATOM 943 C CA . VAL A 1 125 ? 7.76000 -15.28400 -0.98300 1.000 23.22000 125 VAL A CA 1
ATOM 944 C C . VAL A 1 125 ? 7.94400 -15.03200 0.51700 1.000 21.63000 125 VAL A C 1
ATOM 945 O O . VAL A 1 125 ? 7.88400 -13.87600 0.93500 1.000 22.90000 125 VAL A O 1
ATOM 949 N N . MET A 1 126 ? 8.20300 -16.07700 1.30200 1.000 22.16000 126 MET A N 1
ATOM 950 C CA . MET A 1 126 ? 8.49000 -15.90700 2.74800 1.000 19.93000 126 MET A CA 1
ATOM 951 C C . MET A 1 126 ? 9.73800 -15.02400 2.93000 1.000 19.19000 126 MET A C 1
ATOM 952 O O . MET A 1 126 ? 9.78100 -14.14200 3.78700 1.000 20.89000 126 MET A O 1
ATOM 957 N N . TYR A 1 127 ? 10.78400 -15.34800 2.18600 1.000 21.81000 127 TYR A N 1
ATOM 958 C CA . TYR A 1 127 ? 12.07900 -14.63600 2.30700 1.000 19.39000 127 TYR A CA 1
ATOM 959 C C . TYR A 1 127 ? 11.93800 -13.18500 1.87800 1.000 21.99000 127 TYR A C 1
ATOM 960 O O . TYR A 1 127 ? 12.53800 -12.33400 2.47400 1.000 21.68000 127 TYR A O 1
ATOM 969 N N . ALA A 1 128 ? 11.08500 -12.93000 0.88800 1.000 22.75000 128 ALA A N 1
ATOM 970 C CA . ALA A 1 128 ? 10.80700 -11.54300 0.45500 1.000 23.45000 128 ALA A CA 1
ATOM 971 C C . ALA A 1 128 ? 10.19500 -10.76600 1.63100 1.000 22.90000 128 ALA A C 1
ATOM 972 O O . ALA A 1 128 ? 10.50000 -9.61400 1.79200 1.000 26.58000 128 ALA A O 1
ATOM 974 N N . GLY A 1 129 ? 9.34900 -11.41100 2.43000 1.000 26.02000 129 GLY A N 1
ATOM 975 C CA . GLY A 1 129 ? 8.83800 -10.80900 3.66600 1.000 24.27000 129 GLY A CA 1
ATOM 976 C C . GLY A 1 129 ? 9.95300 -10.49500 4.64400 1.000 25.32000 129 GLY A C 1
ATOM 977 O O . GLY A 1 129 ? 9.85000 -9.52300 5.31300 1.000 28.25000 129 GLY A O 1
ATOM 978 N N . VAL A 1 130 ? 10.98900 -11.32500 4.71800 1.000 22.55000 130 VAL A N 1
ATOM 979 C CA . VAL A 1 130 ? 12.14500 -11.07600 5.62400 1.000 19.64000 130 VAL A CA 1
ATOM 980 C C . VAL A 1 130 ? 12.96700 -9.89600 5.09900 1.000 20.56000 130 VAL A C 1
ATOM 981 O O . VAL A 1 130 ? 13.41200 -9.10900 5.88600 1.000 20.75000 130 VAL A O 1
ATOM 985 N N . THR A 1 131 ? 13.13200 -9.79000 3.79000 1.000 30.00000 131 THR A N 1
ATOM 986 C CA . THR A 1 131 ? 13.90200 -8.63200 3.27700 1.000 30.00000 131 THR A CA 1
ATOM 987 C C . THR A 1 131 ? 13.10700 -7.33300 3.44600 1.000 30.00000 131 THR A C 1
ATOM 988 O O . THR A 1 131 ? 13.72000 -6.33600 3.71400 1.000 30.00000 131 THR A O 1
ATOM 992 N N . GLU A 1 132 ? 11.78800 -7.37600 3.29700 1.000 24.52000 132 GLU A N 1
ATOM 993 C CA . GLU A 1 132 ? 10.99100 -6.14500 3.51000 1.000 30.68000 132 GLU A CA 1
ATOM 994 C C . GLU A 1 132 ? 11.20000 -5.71100 4.95800 1.000 26.56000 132 GLU A C 1
ATOM 995 O O . GLU A 1 132 ? 11.42100 -4.57800 5.21800 1.000 26.72000 132 GLU A O 1
ATOM 1001 N N . TYR A 1 133 ? 11.06600 -6.67800 5.83800 1.000 24.95000 133 TYR A N 1
ATOM 1002 C CA . TYR A 1 133 ? 11.29300 -6.47700 7.27800 1.000 20.48000 133 TYR A CA 1
ATOM 1003 C C . TYR A 1 133 ? 12.66600 -5.87000 7.55900 1.000 24.92000 133 TYR A C 1
ATOM 1004 O O . TYR A 1 133 ? 12.76900 -4.84600 8.26900 1.000 23.84000 133 TYR A O 1
ATOM 1013 N N . ALA A 1 134 ? 13.72600 -6.42100 6.97800 1.000 22.77000 134 ALA A N 1
ATOM 1014 C CA . ALA A 1 134 ? 15.09800 -5.91000 7.17700 1.000 21.24000 134 ALA A CA 1
ATOM 1015 C C . ALA A 1 134 ? 15.23700 -4.45900 6.70300 1.000 22.42000 134 ALA A C 1
ATOM 1016 O O . ALA A 1 134 ? 15.87700 -3.64900 7.37500 1.000 23.08000 134 ALA A O 1
ATOM 1018 N N . ARG A 1 135 ? 14.65900 -4.14000 5.55700 1.000 22.19000 135 ARG A N 1
ATOM 1019 C CA . ARG A 1 135 ? 14.75700 -2.78100 4.99300 1.000 23.45000 135 ARG A CA 1
ATOM 1020 C C . ARG A 1 135 ? 14.05600 -1.80300 5.92700 1.000 25.66000 135 ARG A C 1
ATOM 1021 O O . ARG A 1 135 ? 14.58000 -0.67900 6.12100 1.000 27.44000 135 ARG A O 1
ATOM 1029 N N . GLU A 1 136 ? 12.88900 -2.20900 6.41800 1.000 26.70000 136 GLU A N 1
ATOM 1030 C CA . GLU A 1 136 ? 12.08900 -1.26700 7.25300 1.000 28.71000 136 GLU A CA 1
ATOM 1031 C C . GLU A 1 136 ? 12.82000 -1.09700 8.59000 1.000 29.24000 136 GLU A C 1
ATOM 1032 O O . GLU A 1 136 ? 12.99900 0.03900 9.04300 1.000 31.14000 136 GLU A O 1
ATOM 1038 N N . PHE A 1 137 ? 13.46100 -2.11900 9.14000 1.000 26.12000 137 PHE A N 1
ATOM 1039 C CA . PHE A 1 137 ? 14.31600 -2.03400 10.34900 1.000 26.83000 137 PHE A CA 1
ATOM 1040 C C . PHE A 1 137 ? 15.44200 -1.03500 10.10700 1.000 30.07000 137 PHE A C 1
ATOM 1041 O O . PHE A 1 137 ? 15.67900 -0.10100 10.93200 1.000 31.60000 137 PHE A O 1
ATOM 1049 N N . LYS A 1 138 ? 16.14800 -1.19300 8.97800 1.000 26.26000 138 LYS A N 1
ATOM 1050 C CA . LYS A 1 138 ? 17.32100 -0.35700 8.70900 1.000 26.56000 138 LYS A CA 1
ATOM 1051 C C . LYS A 1 138 ? 16.83800 1.09200 8.45300 1.000 27.08000 138 LYS A C 1
ATOM 1052 O O . LYS A 1 138 ? 17.55400 2.00400 8.82600 1.000 31.10000 138 LYS A O 1
ATOM 1058 N N . LYS A 1 139 ? 15.66800 1.25400 7.86000 1.000 30.35000 139 LYS A N 1
ATOM 1059 C CA . LYS A 1 139 ? 15.15000 2.62700 7.65200 1.000 28.10000 139 LYS A CA 1
ATOM 1060 C C . LYS A 1 139 ? 14.81700 3.21800 9.02700 1.000 35.83000 139 LYS A C 1
ATOM 1061 O O . LYS A 1 139 ? 15.09600 4.38500 9.25300 1.000 32.65000 139 LYS A O 1
ATOM 1067 N N . ARG A 1 140 ? 14.35500 2.41500 9.98800 1.000 34.25000 140 ARG A N 1
ATOM 1068 C CA . ARG A 1 140 ? 14.03800 2.97200 11.33300 1.000 32.89000 140 ARG A CA 1
ATOM 1069 C C . ARG A 1 140 ? 15.33400 3.28700 12.07500 1.000 38.51000 140 ARG A C 1
ATOM 1070 O O . ARG A 1 140 ? 15.33500 4.11800 12.94800 1.000 36.27000 140 ARG A O 1
ATOM 1078 N N . GLU A 1 141 ? 16.42700 2.68900 11.66100 1.000 32.79000 141 GLU A N 1
ATOM 1079 C CA . GLU A 1 141 ? 17.78400 3.01200 12.18200 1.000 31.76000 141 GLU A CA 1
ATOM 1080 C C . GLU A 1 141 ? 18.31300 4.34500 11.61400 1.000 33.02000 141 GLU A C 1
ATOM 1081 O O . GLU A 1 141 ? 19.43700 4.74900 12.04800 1.000 36.86000 141 GLU A O 1
ATOM 1087 N N . GLY A 1 142 ? 17.57300 5.00300 10.70600 1.000 36.06000 142 GLY A N 1
ATOM 1088 C CA . GLY A 1 142 ? 17.98000 6.26800 10.05000 1.000 35.27000 142 GLY A CA 1
ATOM 1089 C C . GLY A 1 142 ? 19.10400 6.05600 9.03900 1.000 39.42000 142 GLY A C 1
ATOM 1090 O O . GLY A 1 142 ? 19.86400 7.01000 8.76000 1.000 35.46000 142 GLY A O 1
ATOM 1091 N N . LYS A 1 143 ? 19.23400 4.85100 8.48400 1.000 38.88000 143 LYS A N 1
ATOM 1092 C CA . LYS A 1 143 ? 20.31000 4.56300 7.49500 1.000 35.66000 143 LYS A CA 1
ATOM 1093 C C . LYS A 1 143 ? 19.88900 5.16400 6.16300 1.000 34.67000 143 LYS A C 1
ATOM 1094 O O . LYS A 1 143 ? 18.67700 5.21400 5.86700 1.000 32.50000 143 LYS A O 1
ATOM 1100 N N . SER A 1 144 ? 20.87500 5.61200 5.39000 1.000 34.72000 144 SER A N 1
ATOM 1101 C CA . SER A 1 144 ? 20.69000 6.23500 4.05900 1.000 38.65000 144 SER A CA 1
ATOM 1102 C C . SER A 1 144 ? 20.24700 5.16200 3.06800 1.000 40.00000 144 SER A C 1
ATOM 1103 O O . SER A 1 144 ? 20.37400 3.97200 3.39800 1.000 35.31000 144 SER A O 1
ATOM 1106 N N . VAL A 1 145 ? 19.80700 5.55700 1.88100 1.000 36.99000 145 VAL A N 1
ATOM 1107 C CA . VAL A 1 145 ? 19.34500 4.50200 0.94500 1.000 38.48000 145 VAL A CA 1
ATOM 1108 C C . VAL A 1 145 ? 20.58800 3.72700 0.48700 1.000 35.15000 145 VAL A C 1
ATOM 1109 O O . VAL A 1 145 ? 20.52000 2.48400 0.50700 1.000 34.29000 145 VAL A O 1
ATOM 1113 N N . ASP A 1 146 ? 21.77300 4.33100 0.33100 1.000 40.04000 146 ASP A N 1
ATOM 1114 C CA . ASP A 1 146 ? 23.03000 3.59800 -0.00700 1.000 38.96000 146 ASP A CA 1
ATOM 1115 C C . ASP A 1 146 ? 23.43800 2.65500 1.13300 1.000 37.60000 146 ASP A C 1
ATOM 1116 O O . ASP A 1 146 ? 23.83700 1.49300 0.86400 1.000 33.13000 146 ASP A O 1
ATOM 1121 N N . GLU A 1 147 ? 23.39200 3.12200 2.38100 1.000 33.70000 147 GLU A N 1
ATOM 1122 C CA . GLU A 1 147 ? 23.73500 2.27300 3.54300 1.000 31.14000 147 GLU A CA 1
ATOM 1123 C C . GLU A 1 147 ? 22.82700 1.04200 3.50300 1.000 29.54000 147 GLU A C 1
ATOM 1124 O O . GLU A 1 147 ? 23.34500 -0.09400 3.67900 1.000 29.78000 147 GLU A O 1
ATOM 1130 N N . ILE A 1 148 ? 21.52500 1.24900 3.29900 1.000 28.03000 148 ILE A N 1
ATOM 1131 C CA . ILE A 1 148 ? 20.54500 0.12700 3.32200 1.000 26.53000 148 ILE A CA 1
ATOM 1132 C C . ILE A 1 148 ? 20.87700 -0.82900 2.16300 1.000 27.13000 148 ILE A C 1
ATOM 1133 O O . ILE A 1 148 ? 20.93700 -2.03800 2.39900 1.000 26.08000 148 ILE A O 1
ATOM 1138 N N . GLU A 1 149 ? 21.14500 -0.29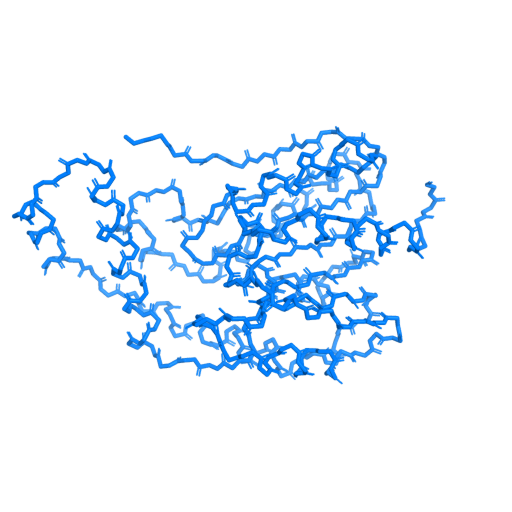000 0.96900 1.000 29.20000 149 GLU A N 1
ATOM 1139 C CA . GLU A 1 149 ? 21.39100 -1.14500 -0.22200 1.000 30.53000 149 GLU A CA 1
ATOM 1140 C C . GLU A 1 149 ? 22.69100 -1.93500 -0.00800 1.000 26.13000 149 GLU A C 1
ATOM 1141 O O . GLU A 1 149 ? 22.68300 -3.13100 -0.29800 1.000 24.18000 149 GLU A O 1
ATOM 1147 N N . GLN A 1 150 ? 23.71200 -1.32000 0.57300 1.000 26.99000 150 GLN A N 1
ATOM 1148 C CA . GLN A 1 150 ? 24.98800 -2.01900 0.83000 1.000 26.60000 150 GLN A CA 1
ATOM 1149 C C . GLN A 1 150 ? 24.74200 -3.19900 1.76100 1.000 27.50000 150 GLN A C 1
ATOM 1150 O O . GLN A 1 150 ? 25.22900 -4.24800 1.47000 1.000 26.20000 150 GLN A O 1
ATOM 1156 N N . GLU A 1 151 ? 24.01500 -2.97900 2.85600 1.000 25.52000 151 GLU A N 1
ATOM 1157 C CA . GLU A 1 151 ? 23.72800 -4.04600 3.84000 1.000 27.06000 151 GLU A CA 1
ATOM 1158 C C . GLU A 1 151 ? 22.83500 -5.12500 3.21100 1.000 20.91000 151 GLU A C 1
ATOM 1159 O O . GLU A 1 151 ? 23.02500 -6.27100 3.53300 1.000 21.27000 151 GLU A O 1
ATOM 1165 N N . MET A 1 152 ? 21.90600 -4.78100 2.34000 1.000 19.21000 152 MET A N 1
ATOM 1166 C CA . MET A 1 152 ? 20.93800 -5.76700 1.80500 1.000 20.46000 152 MET A CA 1
ATOM 1167 C C . MET A 1 152 ? 21.66000 -6.61500 0.75100 1.000 19.97000 152 MET A C 1
ATOM 1168 O O . MET A 1 152 ? 21.26400 -7.73300 0.52000 1.000 21.68000 152 MET A O 1
ATOM 1173 N N . ALA A 1 153 ? 22.69600 -6.07800 0.13100 1.000 19.84000 153 ALA A N 1
ATOM 1174 C CA . ALA A 1 153 ? 23.39400 -6.79000 -0.96700 1.000 22.20000 153 ALA A CA 1
ATOM 1175 C C . ALA A 1 153 ? 24.21400 -7.95600 -0.39600 1.000 22.46000 153 ALA A C 1
ATOM 1176 O O . ALA A 1 153 ? 24.41400 -8.92600 -1.13300 1.000 22.57000 153 ALA A O 1
ATOM 1178 N N . VAL A 1 154 ? 24.57400 -7.92200 0.89500 1.000 20.72000 154 VAL A N 1
ATOM 1179 C CA . VAL A 1 154 ? 25.30800 -9.01200 1.58500 1.000 20.47000 154 VAL A CA 1
ATOM 1180 C C . VAL A 1 154 ? 24.38600 -9.75900 2.54700 1.000 23.33000 154 VAL A C 1
ATOM 1181 O O . VAL A 1 154 ? 24.86600 -10.62800 3.26200 1.000 23.72000 154 VAL A O 1
ATOM 1185 N N . PHE A 1 155 ? 23.07800 -9.49200 2.52700 1.000 19.42000 155 PHE A N 1
ATOM 1186 C CA . PHE A 1 155 ? 22.12000 -10.15000 3.43700 1.000 22.87000 155 PHE A CA 1
ATOM 1187 C C . PHE A 1 155 ? 22.08000 -11.63800 3.08100 1.000 24.41000 155 PHE A C 1
ATOM 1188 O O . PHE A 1 155 ? 22.06200 -11.95500 1.87400 1.000 22.61000 155 PHE A O 1
ATOM 1196 N N . GLU A 1 156 ? 22.11900 -12.52100 4.07900 1.000 22.09000 156 GLU A N 1
ATOM 1197 C CA . GLU A 1 156 ? 22.27200 -13.96800 3.85400 1.000 25.49000 156 GLU A CA 1
ATOM 1198 C C . GLU A 1 156 ? 20.90200 -14.59400 3.64900 1.000 23.94000 156 GLU A C 1
ATOM 1199 O O . GLU A 1 156 ? 19.86600 -14.07100 4.07500 1.000 21.49000 156 GLU A O 1
ATOM 1205 N N . PRO A 1 157 ? 20.88600 -15.72400 2.93400 1.000 20.34000 157 PRO A N 1
ATOM 1206 C CA . PRO A 1 157 ? 19.70200 -16.56300 2.86600 1.000 21.55000 157 PRO A CA 1
ATOM 1207 C C . PRO A 1 157 ? 19.27700 -17.06900 4.24000 1.000 22.01000 157 PRO A C 1
ATOM 1208 O O . PRO A 1 157 ? 20.07000 -17.02000 5.20500 1.000 24.79000 157 PRO A O 1
ATOM 1212 N N . MET A 1 158 ? 18.07400 -17.61300 4.28000 1.000 23.02000 158 MET A N 1
ATOM 1213 C CA . MET A 1 158 ? 17.51400 -18.13700 5.54500 1.000 19.73000 158 MET A CA 1
ATOM 1214 C C . MET A 1 158 ? 17.01900 -19.53600 5.24700 1.000 23.41000 158 MET A C 1
ATOM 1215 O O . MET A 1 158 ? 15.84200 -19.73100 5.00000 1.000 21.42000 158 MET A O 1
ATOM 1220 N N . PRO A 1 159 ? 17.91100 -20.53900 5.25300 1.000 22.39000 159 PRO A N 1
ATOM 1221 C CA . PRO A 1 159 ? 17.51800 -21.90000 4.87300 1.000 23.69000 159 PRO A CA 1
ATOM 1222 C C . PRO A 1 159 ? 16.48600 -22.54800 5.82500 1.000 23.74000 159 PRO A C 1
ATOM 1223 O O . PRO A 1 159 ? 15.76400 -23.44200 5.39300 1.000 25.48000 159 PRO A O 1
ATOM 1227 N N . THR A 1 160 ? 16.30500 -22.02200 7.03000 1.000 20.85000 160 THR A N 1
ATOM 1228 C CA . THR A 1 160 ? 15.28000 -22.51500 7.98200 1.000 21.93000 160 THR A CA 1
ATOM 1229 C C . THR A 1 160 ? 13.85800 -22.13000 7.55800 1.000 18.94000 160 THR A C 1
ATOM 1230 O O . THR A 1 160 ? 12.93400 -22.57300 8.24000 1.000 21.79000 160 THR A O 1
ATOM 1234 N N . LEU A 1 161 ? 13.66600 -21.29100 6.53300 1.000 19.57000 161 LEU A N 1
ATOM 1235 C CA . LEU A 1 161 ? 12.28000 -21.06500 6.04400 1.000 21.06000 161 LEU A CA 1
ATOM 1236 C C . LEU A 1 161 ? 11.71100 -22.40200 5.53900 1.000 22.30000 161 LEU A C 1
ATOM 1237 O O . LEU A 1 161 ? 10.49400 -22.55800 5.56600 1.000 20.16000 161 LEU A O 1
ATOM 1242 N N . LYS A 1 162 ? 12.55700 -23.31900 5.09700 1.000 24.52000 162 LYS A N 1
ATOM 1243 C CA . LYS A 1 162 ? 11.96600 -24.61000 4.66300 1.000 23.84000 162 LYS A CA 1
ATOM 1244 C C . LYS A 1 162 ? 11.43700 -25.33900 5.90600 1.000 22.44000 162 LYS A C 1
ATOM 1245 O O . LYS A 1 162 ? 10.39100 -25.92200 5.84500 1.000 23.15000 162 LYS A O 1
ATOM 1251 N N . ASP A 1 163 ? 12.10800 -25.22400 7.03800 1.000 21.60000 163 ASP A N 1
ATOM 1252 C CA . ASP A 1 163 ? 11.59100 -25.78700 8.31500 1.000 21.64000 163 ASP A CA 1
ATOM 1253 C C . ASP A 1 163 ? 10.30400 -25.06200 8.70300 1.000 19.35000 163 ASP A C 1
ATOM 1254 O O . ASP A 1 163 ? 9.42500 -25.69000 9.32900 1.000 21.71000 163 ASP A O 1
ATOM 1259 N N . LEU A 1 164 ? 10.20500 -23.77300 8.45400 1.000 19.72000 164 LEU A N 1
ATOM 1260 C CA . LEU A 1 164 ? 8.96800 -23.02800 8.80600 1.000 19.06000 164 LEU A CA 1
ATOM 1261 C C . LEU A 1 164 ? 7.83600 -23.56300 7.90000 1.000 19.91000 164 LEU A C 1
ATOM 1262 O O . LEU A 1 164 ? 6.73700 -23.80200 8.39700 1.000 19.38000 164 LEU A O 1
ATOM 1267 N N . GLN A 1 165 ? 8.08700 -23.80700 6.61000 1.000 20.64000 165 GLN A N 1
ATOM 1268 C CA . GLN A 1 165 ? 7.08000 -24.48100 5.72900 1.000 21.31000 165 GLN A CA 1
ATOM 1269 C C . GLN A 1 165 ? 6.63700 -25.81100 6.36600 1.000 20.35000 165 GLN A C 1
ATOM 1270 O O . GLN A 1 165 ? 5.44400 -26.12000 6.33900 1.000 19.84000 165 GLN A O 1
ATOM 1276 N N . ALA A 1 166 ? 7.58100 -26.62200 6.82000 1.000 20.47000 166 ALA A N 1
ATOM 1277 C CA . ALA A 1 166 ? 7.31900 -27.93300 7.45200 1.000 22.24000 166 ALA A CA 1
ATOM 1278 C C . ALA A 1 166 ? 6.46700 -27.76200 8.70200 1.000 22.80000 166 ALA A C 1
ATOM 1279 O O . ALA A 1 166 ? 5.58200 -28.61300 8.93900 1.000 22.25000 166 ALA A O 1
ATOM 1281 N N . LEU A 1 167 ? 6.75600 -26.75700 9.53400 1.000 21.24000 167 LEU A N 1
ATOM 1282 C CA . LEU A 1 167 ? 5.92200 -26.51700 10.72700 1.000 20.39000 167 LEU A CA 1
ATOM 1283 C C . LEU A 1 167 ? 4.46900 -26.20400 10.32600 1.000 20.52000 167 LEU A C 1
ATOM 1284 O O . LEU A 1 167 ? 3.52400 -26.70900 10.97800 1.000 21.52000 167 LEU A O 1
ATOM 1289 N N . LEU A 1 168 ? 4.26900 -25.34300 9.32500 1.000 19.32000 168 LEU A N 1
ATOM 1290 C CA . LEU A 1 168 ? 2.90000 -24.99700 8.84900 1.000 20.74000 168 LEU A CA 1
ATOM 1291 C C . LEU A 1 168 ? 2.17000 -26.25100 8.37100 1.000 21.62000 168 LEU A C 1
ATOM 1292 O O . LEU A 1 168 ? 0.98500 -26.41300 8.74000 1.000 20.16000 168 LEU A O 1
ATOM 1297 N N . LYS A 1 169 ? 2.84300 -27.08300 7.58900 1.000 21.36000 169 LYS A N 1
ATOM 1298 C CA . LYS A 1 169 ? 2.25600 -28.29400 6.98000 1.000 22.39000 169 LYS A CA 1
ATOM 1299 C C . LYS A 1 169 ? 1.93800 -29.28400 8.10700 1.000 22.15000 169 LYS A C 1
ATOM 1300 O O . LYS A 1 169 ? 0.81700 -29.82800 8.15700 1.000 20.42000 169 LYS A O 1
ATOM 1306 N N . GLU A 1 170 ? 2.86200 -29.46600 9.03600 1.000 21.21000 170 GLU A N 1
ATOM 1307 C CA . GLU A 1 170 ? 2.62500 -30.43900 10.12800 1.000 20.06000 170 GLU A CA 1
ATOM 1308 C C . GLU A 1 170 ? 1.40400 -30.00200 10.95400 1.000 21.55000 170 GLU A C 1
ATOM 1309 O O . GLU A 1 170 ? 0.58700 -30.86700 11.38600 1.000 21.36000 170 GLU A O 1
ATOM 1315 N N . THR A 1 171 ? 1.35300 -28.71600 11.24600 1.000 17.95000 171 THR A N 1
ATOM 1316 C CA . THR A 1 171 ? 0.25800 -28.17900 12.08600 1.000 20.55000 171 THR A CA 1
ATOM 1317 C C . THR A 1 171 ? -1.07100 -28.36400 11.34600 1.000 19.48000 171 THR A C 1
ATOM 1318 O O . THR A 1 171 ? -1.98100 -28.82600 11.92600 1.000 19.26000 171 THR A O 1
ATOM 1322 N N . ARG A 1 172 ? -1.10500 -28.01600 10.06900 1.000 18.27000 172 ARG A N 1
ATOM 1323 C CA . ARG A 1 172 ? -2.35100 -28.19000 9.29200 1.000 18.85000 172 ARG A CA 1
ATOM 1324 C C . ARG A 1 172 ? -2.75800 -29.66700 9.27000 1.000 21.70000 172 ARG A C 1
ATOM 1325 O O . ARG A 1 172 ? -3.91500 -29.96400 9.35300 1.000 22.57000 172 ARG A O 1
ATOM 1333 N N . ASP A 1 173 ? -1.78700 -30.54900 9.19600 1.000 19.32000 173 ASP A N 1
ATOM 1334 C CA . ASP A 1 173 ? -2.05700 -31.99300 8.98300 1.000 21.58000 173 ASP A CA 1
ATOM 1335 C C . ASP A 1 173 ? -2.47600 -32.62300 10.32300 1.000 22.81000 173 ASP A C 1
ATOM 1336 O O . ASP A 1 173 ? -3.01300 -33.73400 10.31600 1.000 22.35000 173 ASP A O 1
ATOM 1341 N N . SER A 1 174 ? -2.22700 -31.96100 11.46000 1.000 19.88000 174 SER A N 1
ATOM 1342 C CA . SER A 1 174 ? -2.44200 -32.53700 12.81100 1.000 20.32000 174 SER A CA 1
ATOM 1343 C C . SER A 1 174 ? -3.53600 -31.77000 13.57200 1.000 20.64000 174 SER A C 1
ATOM 1344 O O . SER A 1 174 ? -3.64000 -31.90200 14.79700 1.000 18.96000 174 SER A O 1
ATOM 1347 N N . LEU A 1 175 ? -4.38400 -30.98900 12.88200 1.000 19.80000 175 LEU A N 1
ATOM 1348 C CA . LEU A 1 175 ? -5.41700 -30.17600 13.57500 1.000 18.80000 175 LEU A CA 1
ATOM 1349 C C . LEU A 1 175 ? -6.37900 -31.06300 14.37000 1.000 19.66000 175 LEU A C 1
ATOM 1350 O O . LEU A 1 175 ? -6.87800 -30.58100 15.38100 1.000 19.06000 175 LEU A O 1
ATOM 1355 N N . GLU A 1 176 ? -6.61100 -32.32000 13.96800 1.000 21.20000 176 GLU A N 1
ATOM 1356 C CA . GLU A 1 176 ? -7.51300 -33.18300 14.79000 1.000 19.68000 176 GLU A CA 1
ATOM 1357 C C . GLU A 1 176 ? -6.99700 -33.34600 16.23100 1.000 22.97000 176 GLU A C 1
ATOM 1358 O O . GLU A 1 176 ? -7.81300 -33.67400 17.13200 1.000 22.89000 176 GLU A O 1
ATOM 1364 N N . ASP A 1 177 ? -5.71000 -33.10700 16.46800 1.000 18.52000 177 ASP A N 1
ATOM 1365 C CA . ASP A 1 177 ? -5.05700 -33.24900 17.79300 1.000 18.81000 177 ASP A CA 1
ATOM 1366 C C . ASP A 1 177 ? -5.42400 -32.10100 18.75000 1.000 22.52000 177 ASP A C 1
ATOM 1367 O O . ASP A 1 177 ? -5.02600 -32.17200 19.92300 1.000 22.63000 177 ASP A O 1
ATOM 1372 N N . VAL A 1 178 ? -6.04200 -31.02900 18.24600 1.000 20.80000 178 VAL A N 1
ATOM 1373 C CA . VAL A 1 178 ? -6.53300 -29.89800 19.06300 1.000 20.73000 178 VAL A CA 1
ATOM 1374 C C . VAL A 1 178 ? -7.90400 -30.23300 19.66000 1.000 22.79000 178 VAL A C 1
ATOM 1375 O O . VAL A 1 178 ? -8.85100 -30.30200 18.88000 1.000 19.69000 178 VAL A O 1
ATOM 1379 N N . TYR A 1 179 ? -7.98400 -30.43200 20.98300 1.000 20.28000 179 TYR A N 1
ATOM 1380 C CA . TYR A 1 179 ? -9.22600 -30.74500 21.71000 1.000 23.91000 179 TYR A CA 1
ATOM 1381 C C . TYR A 1 179 ? -9.71600 -29.54400 22.51700 1.000 21.96000 179 TYR A C 1
ATOM 1382 O O . TYR A 1 179 ? -10.91200 -29.49300 22.89200 1.000 20.87000 179 TYR A O 1
ATOM 1391 N N . ALA A 1 180 ? -8.81300 -28.62700 22.87800 1.000 22.25000 180 ALA A N 1
ATOM 1392 C CA . ALA A 1 180 ? -9.17300 -27.50000 23.76200 1.000 21.80000 180 ALA A CA 1
ATOM 1393 C C . ALA A 1 180 ? -10.10200 -26.53200 23.02700 1.000 22.27000 180 ALA A C 1
ATOM 1394 O O . ALA A 1 180 ? -9.96800 -26.31600 21.82600 1.000 20.32000 180 ALA A O 1
ATOM 1396 N N . PRO A 1 181 ? -10.96400 -25.83400 23.78200 1.000 21.48000 181 PRO A N 1
ATOM 1397 C CA . PRO A 1 181 ? -11.84100 -24.81300 23.23500 1.000 22.14000 181 PRO A CA 1
ATOM 1398 C C . PRO A 1 181 ? -11.01000 -23.83900 22.40800 1.000 24.85000 181 PRO A C 1
ATOM 1399 O O . PRO A 1 181 ? -9.95000 -23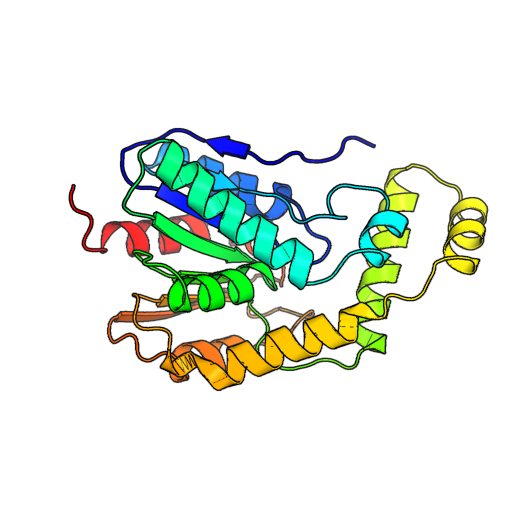.42400 22.83100 1.000 20.09000 181 PRO A O 1
ATOM 1403 N N . THR A 1 182 ? -11.54500 -23.52800 21.25000 1.000 21.72000 182 THR A N 1
ATOM 1404 C CA . THR A 1 182 ? -10.82000 -22.83600 20.15600 1.000 21.27000 182 THR A CA 1
ATOM 1405 C C . THR A 1 182 ? -11.62800 -21.64900 19.68900 1.000 22.43000 182 THR A C 1
ATOM 1406 O O . THR A 1 182 ? -12.76100 -21.84900 19.18200 1.000 22.24000 182 THR A O 1
ATOM 1410 N N . LEU A 1 183 ? -11.00700 -20.46000 19.70600 1.000 18.19000 183 LEU A N 1
ATOM 1411 C CA . LEU A 1 183 ? -11.59500 -19.26000 19.09800 1.000 17.91000 183 LEU A CA 1
ATOM 1412 C C . LEU A 1 183 ? -10.69800 -18.91900 17.91700 1.000 19.81000 183 LEU A C 1
ATOM 1413 O O . LEU A 1 183 ? -9.57000 -18.51900 18.16500 1.000 18.73000 183 LEU A O 1
ATOM 1418 N N . VAL A 1 184 ? -11.16500 -19.11700 16.68900 1.000 18.31000 184 VAL A N 1
ATOM 1419 C CA . VAL A 1 184 ? -10.39500 -18.70300 15.48800 1.000 16.69000 184 VAL A CA 1
ATOM 1420 C C . VAL A 1 184 ? -10.73000 -17.23800 15.17300 1.000 18.42000 184 VAL A C 1
ATOM 1421 O O . VAL A 1 184 ? -11.88400 -16.91700 14.91600 1.000 19.39000 184 VAL A O 1
ATOM 1425 N N . VAL A 1 185 ? -9.70300 -16.40000 15.13800 1.000 18.92000 185 VAL A N 1
ATOM 1426 C CA . VAL A 1 185 ? -9.85800 -14.96700 14.80900 1.000 15.37000 185 VAL A CA 1
ATOM 1427 C C . VAL A 1 185 ? -9.26700 -14.76500 13.41100 1.000 19.66000 185 VAL A C 1
ATOM 1428 O O . VAL A 1 185 ? -8.11200 -15.22600 13.19800 1.000 17.55000 185 VAL A O 1
ATOM 1432 N N . GLN A 1 186 ? -9.96400 -14.05600 12.50700 1.000 18.27000 186 GLN A N 1
ATOM 1433 C CA . GLN A 1 186 ? -9.37000 -13.84200 11.17600 1.000 15.59000 186 GLN A CA 1
ATOM 1434 C C . GLN A 1 186 ? -9.79300 -12.44900 10.68600 1.000 20.85000 186 GLN A C 1
ATOM 1435 O O . GLN A 1 186 ? -10.98200 -12.16100 10.65800 1.000 19.83000 186 GLN A O 1
ATOM 1441 N N . ALA A 1 187 ? -8.81400 -11.67200 10.25500 1.000 17.80000 187 ALA A N 1
ATOM 1442 C CA . ALA A 1 187 ? -9.02300 -10.37400 9.56500 1.000 20.30000 187 ALA A CA 1
ATOM 1443 C C . ALA A 1 187 ? -9.48000 -10.66600 8.13200 1.000 22.70000 187 ALA A C 1
ATOM 1444 O O . ALA A 1 187 ? -8.85300 -11.47400 7.45500 1.000 21.67000 187 ALA A O 1
ATOM 1446 N N . ARG A 1 188 ? -10.52200 -9.97000 7.65400 1.000 21.79000 188 ARG A N 1
ATOM 1447 C CA . ARG A 1 188 ? -11.03500 -10.15300 6.27700 1.000 23.77000 188 ARG A CA 1
ATOM 1448 C C . ARG A 1 188 ? -10.02000 -9.63400 5.27100 1.000 24.01000 188 ARG A C 1
ATOM 1449 O O . ARG A 1 188 ? -9.80300 -10.33800 4.27200 1.000 24.64000 188 ARG A O 1
ATOM 1457 N N . ASN A 1 189 ? -9.40800 -8.46700 5.53700 1.000 25.03000 189 ASN A N 1
ATOM 1458 C CA . ASN A 1 189 ? -8.57100 -7.74200 4.54700 1.000 26.44000 189 ASN A CA 1
ATOM 1459 C C . ASN A 1 189 ? -7.09900 -8.08900 4.73900 1.000 30.20000 189 ASN A C 1
ATOM 1460 O O . ASN A 1 189 ? -6.25100 -7.17900 4.82600 1.000 25.83000 189 ASN A O 1
ATOM 1465 N N . ASP A 1 190 ? -6.81900 -9.38000 4.82400 1.000 24.74000 190 ASP A N 1
ATOM 1466 C CA . ASP A 1 190 ? -5.47300 -9.90300 5.13900 1.000 23.83000 190 ASP A CA 1
ATOM 1467 C C . ASP A 1 190 ? -4.78900 -10.15700 3.80000 1.000 24.19000 190 ASP A C 1
ATOM 1468 O O . ASP A 1 190 ? -5.23400 -11.08500 3.04100 1.000 28.28000 190 ASP A O 1
ATOM 1473 N N . HIS A 1 191 ? -3.70000 -9.43400 3.55500 1.000 26.78000 191 HIS A N 1
ATOM 1474 C CA . HIS A 1 191 ? -2.89200 -9.56200 2.32100 1.000 28.82000 191 HIS A CA 1
ATOM 1475 C C . HIS A 1 191 ? -1.67500 -10.43700 2.60500 1.000 29.46000 191 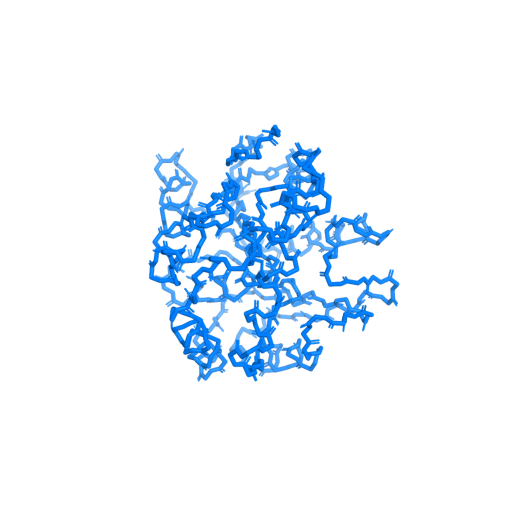HIS A C 1
ATOM 1476 O O . HIS A 1 191 ? -0.87800 -10.64900 1.68700 1.000 31.45000 191 HIS A O 1
ATOM 1483 N N . MET A 1 192 ? -1.55300 -10.98000 3.81400 1.000 22.54000 192 MET A N 1
ATOM 1484 C CA . MET A 1 192 ? -0.28600 -11.67000 4.14700 1.000 23.21000 192 MET A CA 1
ATOM 1485 C C . MET A 1 192 ? -0.49900 -13.17900 4.14000 1.000 25.12000 192 MET A C 1
ATOM 1486 O O . MET A 1 192 ? 0.43800 -13.86800 3.82900 1.000 28.25000 192 MET A O 1
ATOM 1491 N N . ILE A 1 193 ? -1.68400 -13.70200 4.45200 1.000 22.65000 193 ILE A N 1
ATOM 1492 C CA . ILE A 1 193 ? -1.93100 -15.17000 4.40700 1.000 19.82000 193 ILE A CA 1
ATOM 1493 C C . ILE A 1 193 ? -3.16700 -15.45100 3.53500 1.000 21.46000 193 ILE A C 1
ATOM 1494 O O . ILE A 1 193 ? -3.97600 -14.49900 3.28000 1.000 23.05000 193 ILE A O 1
ATOM 1499 N N . ASN A 1 194 ? -3.35400 -16.73600 3.23700 1.000 20.90000 194 ASN A N 1
ATOM 1500 C CA . ASN A 1 194 ? -4.59500 -17.26000 2.59400 1.000 19.06000 194 ASN A CA 1
ATOM 1501 C C . ASN A 1 194 ? -5.66100 -17.25600 3.70900 1.000 19.43000 194 ASN A C 1
ATOM 1502 O O . ASN A 1 194 ? -5.56500 -18.10600 4.63300 1.000 20.08000 194 ASN A O 1
ATOM 1507 N N . THR A 1 195 ? -6.67900 -16.40700 3.64900 1.000 20.41000 195 THR A N 1
ATOM 1508 C CA . THR A 1 195 ? -7.66000 -16.30700 4.77100 1.000 18.82000 195 THR A CA 1
ATOM 1509 C C . THR A 1 195 ? -8.48400 -17.59100 4.94000 1.000 18.29000 195 THR A C 1
ATOM 1510 O O . THR A 1 195 ? -9.17000 -17.73500 5.95800 1.000 19.76000 195 THR A O 1
ATOM 1514 N N . ASP A 1 196 ? -8.48200 -18.47500 3.96000 1.000 18.44000 196 ASP A N 1
ATOM 1515 C CA . ASP A 1 196 ? -9.17800 -19.77500 4.05300 1.000 18.38000 196 ASP A CA 1
ATOM 1516 C C . ASP A 1 196 ? -8.53500 -20.57500 5.18500 1.000 16.56000 196 ASP A C 1
ATOM 1517 O O . ASP A 1 196 ? -9.14300 -21.52300 5.67400 1.000 17.85000 196 ASP A O 1
ATOM 1522 N N . SER A 1 197 ? -7.32400 -20.20200 5.56800 1.000 17.79000 197 SER A N 1
ATOM 1523 C CA . SER A 1 197 ? -6.72100 -20.90300 6.74200 1.000 17.94000 197 SER A CA 1
ATOM 1524 C C . SER A 1 197 ? -7.68900 -20.85300 7.92500 1.000 17.92000 197 SER A C 1
ATOM 1525 O O . SER A 1 197 ? -7.77700 -21.86400 8.68800 1.000 18.34000 197 SER A O 1
ATOM 1528 N N . ALA A 1 198 ? -8.48200 -19.81400 8.12700 1.000 17.64000 198 ALA A N 1
ATOM 1529 C CA . ALA A 1 198 ? -9.40100 -19.71000 9.28800 1.000 19.18000 198 ALA A CA 1
ATOM 1530 C C . ALA A 1 198 ? -10.42000 -20.86300 9.23500 1.000 17.85000 198 ALA A C 1
ATOM 1531 O O . ALA A 1 198 ? -10.82100 -21.43600 10.29900 1.000 17.14000 198 ALA A O 1
ATOM 1533 N N . ASN A 1 199 ? -10.95400 -21.16100 8.06700 1.000 18.44000 199 ASN A N 1
ATOM 1534 C CA . ASN A 1 199 ? -11.88100 -22.29000 7.86200 1.000 19.02000 199 ASN A CA 1
ATOM 1535 C C . ASN A 1 199 ? -11.14000 -23.62300 8.00700 1.000 18.77000 199 ASN A C 1
ATOM 1536 O O . ASN A 1 199 ? -11.70600 -24.54700 8.64400 1.000 19.97000 199 ASN A O 1
ATOM 1541 N N . ILE A 1 200 ? -9.93800 -23.76400 7.43500 1.000 17.32000 200 ILE A N 1
ATOM 1542 C CA . ILE A 1 200 ? -9.13500 -24.99900 7.63800 1.000 18.16000 200 ILE A CA 1
ATOM 1543 C C . ILE A 1 200 ? -9.00100 -25.27100 9.14400 1.000 19.01000 200 ILE A C 1
ATOM 1544 O O . ILE A 1 200 ? -9.21900 -26.42400 9.57800 1.000 19.13000 200 ILE A O 1
ATOM 1549 N N . ILE A 1 201 ? -8.63900 -24.26300 9.92100 1.000 17.97000 201 ILE A N 1
ATOM 1550 C CA . ILE A 1 201 ? -8.39000 -24.44100 11.38400 1.000 18.40000 201 ILE A CA 1
ATOM 1551 C C . ILE A 1 201 ? -9.71700 -24.70100 12.09200 1.000 20.03000 201 ILE A C 1
ATOM 1552 O O . ILE A 1 201 ? -9.79900 -25.67700 12.84100 1.000 19.38000 201 ILE A O 1
ATOM 1557 N N . HIS A 1 202 ? -10.72800 -23.90300 11.81300 1.000 20.15000 202 HIS A N 1
ATOM 1558 C CA . HIS A 1 202 ? -12.02900 -24.04100 12.52200 1.000 20.47000 202 HIS A CA 1
ATOM 1559 C C . HIS A 1 202 ? -12.56700 -25.45700 12.24800 1.000 21.58000 202 HIS A C 1
ATOM 1560 O O . HIS A 1 202 ? -13.01500 -26.16500 13.19800 1.000 22.01000 202 HIS A O 1
ATOM 1567 N N . ASP A 1 203 ? -12.55000 -25.85300 10.98700 1.000 19.04000 203 ASP A N 1
ATOM 1568 C CA . ASP A 1 203 ? -13.12500 -27.15000 10.54200 1.000 20.92000 203 ASP A CA 1
ATOM 1569 C C . ASP A 1 203 ? -12.26800 -28.33500 11.01700 1.000 24.31000 203 ASP A C 1
ATOM 1570 O O . ASP A 1 203 ? -12.81800 -29.46200 11.14400 1.000 25.48000 203 ASP A O 1
ATOM 1575 N N . GLY A 1 204 ? -10.95500 -28.16400 11.19000 1.000 20.03000 204 GLY A N 1
ATOM 1576 C CA . GLY A 1 204 ? -10.00500 -29.26700 11.36600 1.000 20.96000 204 GLY A CA 1
ATOM 1577 C C . GLY A 1 204 ? -9.82500 -29.69600 12.82000 1.000 20.38000 204 GLY A C 1
ATOM 1578 O O . GLY A 1 204 ? -9.51500 -30.89100 13.04000 1.000 21.52000 204 GLY A O 1
ATOM 1579 N N . VAL A 1 205 ? -10.00800 -28.79200 13.78000 1.000 19.13000 205 VAL A N 1
ATOM 1580 C CA . VAL A 1 205 ? -9.79800 -29.10400 15.22200 1.000 18.93000 205 VAL A CA 1
ATOM 1581 C C . VAL A 1 205 ? -10.89900 -30.06600 15.65600 1.000 22.93000 205 VAL A C 1
ATOM 1582 O O . VAL A 1 205 ? -11.99100 -30.04700 15.06200 1.000 22.21000 205 VAL A O 1
ATOM 1586 N N . SER A 1 206 ? -10.59700 -30.89200 16.64600 1.000 22.63000 206 SER A N 1
ATOM 1587 C CA . SER A 1 206 ? -11.61300 -31.80200 17.23600 1.000 19.93000 206 SER A CA 1
ATOM 1588 C C . SER A 1 206 ? -12.47500 -31.11100 18.28400 1.000 22.78000 206 SER A C 1
ATOM 1589 O O . SER A 1 206 ? -13.55400 -31.66900 18.61200 1.000 24.42000 206 SER A O 1
ATOM 1592 N N . ALA A 1 207 ? -12.05800 -29.95900 18.82200 1.000 19.67000 207 ALA A N 1
ATOM 1593 C CA . ALA A 1 207 ? -12.75300 -29.20500 19.87500 1.000 22.00000 207 ALA A CA 1
ATOM 1594 C C . ALA A 1 207 ? -14.24400 -29.08400 19.54000 1.000 23.96000 207 ALA A C 1
ATOM 1595 O O . ALA A 1 207 ? -14.56500 -28.68000 18.42700 1.000 25.60000 207 ALA A O 1
ATOM 1597 N N . LEU A 1 208 ? -15.10300 -29.50000 20.47800 1.000 27.92000 208 LEU A N 1
ATOM 1598 C CA . LEU A 1 208 ? -16.57900 -29.30000 20.44200 1.000 29.92000 208 LEU A CA 1
ATOM 1599 C C . LEU A 1 208 ? -16.91800 -27.80800 20.59100 1.000 27.59000 208 LEU A C 1
ATOM 1600 O O . LEU A 1 208 ? -17.88400 -27.35900 19.92300 1.000 26.63000 208 LEU A O 1
ATOM 1605 N N . GLN A 1 209 ? -16.18300 -27.13900 21.47500 1.000 24.74000 209 GLN A N 1
ATOM 1606 C CA . GLN A 1 209 ? -16.36300 -25.70300 21.79900 1.000 25.97000 209 GLN A CA 1
ATOM 1607 C C . GLN A 1 209 ? -15.44800 -24.91400 20.86600 1.000 26.60000 209 GLN A C 1
ATOM 1608 O O . GLN A 1 209 ? -14.29300 -24.83500 21.14400 1.000 24.22000 209 GLN A O 1
ATOM 1614 N N . LYS A 1 210 ? -16.02000 -24.38500 19.80700 1.000 23.74000 210 LYS A N 1
ATOM 1615 C CA . LYS A 1 210 ? -15.18800 -23.60500 18.86700 1.000 20.78000 210 LYS A CA 1
ATOM 1616 C C . LYS A 1 210 ? -16.03900 -22.53100 18.19500 1.000 28.00000 210 LYS A C 1
ATOM 1617 O O . LYS A 1 210 ? -17.23400 -22.6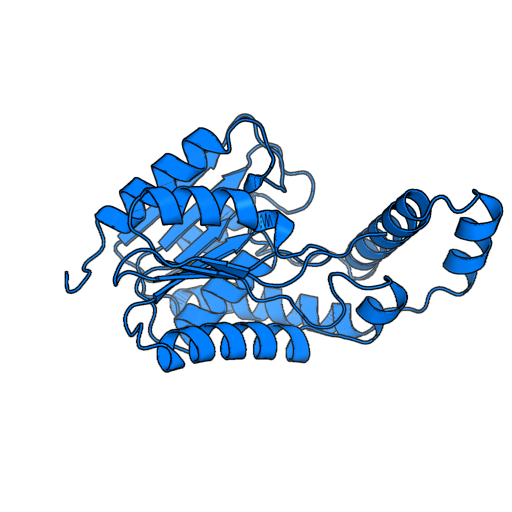8500 18.12700 1.000 26.18000 210 LYS A O 1
ATOM 1623 N N . GLU A 1 211 ? -15.38000 -21.48400 17.72500 1.000 20.14000 211 GLU A N 1
ATOM 1624 C CA . GLU A 1 211 ? -16.08000 -20.38300 17.03500 1.000 23.95000 211 GLU A CA 1
ATOM 1625 C C . GLU A 1 211 ? -15.10200 -19.72100 16.06700 1.000 21.57000 211 GLU A C 1
ATOM 1626 O O . GLU A 1 211 ? -13.94000 -19.75300 16.35500 1.000 20.03000 211 GLU A O 1
ATOM 1632 N N . LEU A 1 212 ? -15.60700 -19.18400 14.96500 1.000 20.16000 212 LEU A N 1
ATOM 1633 C CA . LEU A 1 212 ? -14.77200 -18.43000 14.00100 1.000 19.62000 212 LEU A CA 1
ATOM 1634 C C . LEU A 1 212 ? -15.35000 -17.02500 13.91100 1.000 22.58000 212 LEU A C 1
ATOM 1635 O O . LEU A 1 212 ? -16.54500 -16.88300 13.55100 1.000 23.57000 212 LEU A O 1
ATOM 1640 N N . ILE A 1 213 ? -14.54400 -16.01400 14.20300 1.000 18.73000 213 ILE A N 1
ATOM 1641 C CA . ILE A 1 213 ? -14.98700 -14.59800 14.07500 1.000 20.99000 213 ILE A CA 1
ATOM 1642 C C . ILE A 1 213 ? -14.15800 -13.92300 12.98900 1.000 23.03000 213 ILE A C 1
ATOM 1643 O O . ILE A 1 213 ? -12.90600 -13.94300 13.05900 1.000 19.02000 213 ILE A O 1
ATOM 1648 N N . TRP A 1 214 ? -14.86000 -13.37700 11.98200 1.000 21.60000 214 TRP A N 1
ATOM 1649 C CA . TRP A 1 214 ? -14.26600 -12.53300 10.92500 1.000 21.13000 214 TRP A CA 1
ATOM 1650 C C . TRP A 1 214 ? -14.32000 -11.05700 11.32900 1.000 24.11000 214 TRP A C 1
ATOM 1651 O O . TRP A 1 214 ? -15.34800 -10.64100 11.92300 1.000 24.24000 214 TRP A O 1
ATOM 1662 N N . TYR A 1 215 ? -13.22100 -10.34700 11.09800 1.000 22.44000 215 TYR A N 1
ATOM 1663 C CA . TYR A 1 215 ? -13.07700 -8.90700 11.40800 1.000 21.55000 215 TYR A CA 1
ATOM 1664 C C . TYR A 1 215 ? -13.03700 -8.16000 10.08900 1.000 24.85000 215 TYR A C 1
ATOM 1665 O O . TYR A 1 215 ? -12.04100 -8.23400 9.37700 1.000 24.48000 215 TYR A O 1
ATOM 1674 N N . GLU A 1 216 ? -14.14700 -7.49900 9.78000 1.000 26.52000 216 GLU A N 1
ATOM 1675 C CA . GLU A 1 216 ? -14.49600 -7.09500 8.40400 1.000 27.92000 216 GLU A CA 1
ATOM 1676 C C . GLU A 1 216 ? -13.66600 -5.88100 7.95800 1.000 28.14000 216 GLU A C 1
ATOM 1677 O O . GLU A 1 216 ? -13.54600 -5.69400 6.73700 1.000 29.12000 216 GLU A O 1
ATOM 1683 N N . ASN A 1 217 ? -13.12700 -5.10000 8.89900 1.000 26.15000 217 ASN A N 1
ATOM 1684 C CA . ASN A 1 217 ? -12.37900 -3.85400 8.57600 1.000 25.81000 217 ASN A CA 1
ATOM 1685 C C . ASN A 1 217 ? -10.96600 -3.94500 9.16100 1.000 28.37000 217 ASN A C 1
ATOM 1686 O O . ASN A 1 217 ? -10.44800 -2.91400 9.61800 1.000 27.25000 217 ASN A O 1
ATOM 1691 N N . SER A 1 218 ? -10.36100 -5.13300 9.12000 1.000 24.43000 218 SER A N 1
ATOM 1692 C CA . SER A 1 218 ? -8.97100 -5.26100 9.63500 1.000 22.24000 218 SER A CA 1
ATOM 1693 C C . SER A 1 218 ? -8.07200 -5.99200 8.65100 1.000 22.26000 218 SER A C 1
ATOM 1694 O O . SER A 1 218 ? -8.55800 -6.89300 7.90200 1.000 22.85000 218 SER A O 1
ATOM 1697 N N . GLY A 1 219 ? -6.79100 -5.69200 8.79200 1.000 23.44000 219 GLY A N 1
ATOM 1698 C CA . GLY A 1 219 ? -5.70100 -6.34000 8.06500 1.000 21.25000 219 GLY A CA 1
ATOM 1699 C C . GLY A 1 219 ? -4.98500 -7.35700 8.93400 1.000 21.22000 219 GLY A C 1
ATOM 1700 O O . GLY A 1 219 ? -5.43100 -7.64400 10.05700 1.000 20.59000 219 GLY A O 1
ATOM 1701 N N . HIS A 1 220 ? -3.88900 -7.88600 8.42000 1.000 20.21000 220 HIS A N 1
ATOM 1702 C CA . HIS A 1 220 ? -3.24200 -9.08400 9.01700 1.000 20.89000 220 HIS A CA 1
ATOM 1703 C C . HIS A 1 220 ? -2.83000 -8.81400 10.46600 1.000 22.88000 220 HIS A C 1
ATOM 1704 O O . HIS A 1 220 ? -3.11500 -9.67600 11.35200 1.000 20.92000 220 HIS A O 1
ATOM 1711 N N . VAL A 1 221 ? -2.25100 -7.63100 10.73500 1.000 21.64000 221 VAL A N 1
ATOM 1712 C CA . VAL A 1 221 ? -1.73200 -7.37600 12.10100 1.000 19.29000 221 VAL A CA 1
ATOM 1713 C C . VAL A 1 221 ? -2.92700 -6.88100 12.90500 1.000 22.47000 221 VAL A C 1
ATOM 1714 O O . VAL A 1 221 ? -3.04000 -5.70600 13.22200 1.000 20.91000 221 VAL A O 1
ATOM 1718 N N . ILE A 1 222 ? -3.83400 -7.79400 13.23600 1.000 19.32000 222 ILE A N 1
ATOM 1719 C CA . ILE A 1 222 ? -5.21300 -7.40100 13.65100 1.000 20.58000 222 ILE A CA 1
ATOM 1720 C C . ILE A 1 222 ? -5.18400 -6.66600 15.00700 1.000 22.85000 222 ILE A C 1
ATOM 1721 O O . ILE A 1 222 ? -6.00300 -5.75800 15.22000 1.000 21.53000 222 ILE A O 1
ATOM 1726 N N . THR A 1 223 ? -4.23700 -7.01200 15.88600 1.000 19.32000 223 THR A N 1
ATOM 1727 C CA . THR A 1 223 ? -4.06900 -6.44800 17.23700 1.000 19.93000 223 THR A CA 1
ATOM 1728 C C . THR A 1 223 ? -3.75300 -4.94700 17.16600 1.000 21.31000 223 THR A C 1
ATOM 1729 O O . THR A 1 223 ? -3.95300 -4.28600 18.21500 1.000 22.62000 223 THR A O 1
ATOM 1733 N N . LEU A 1 224 ? -3.21900 -4.46100 16.04500 1.000 20.96000 224 LEU A N 1
ATOM 1734 C CA . LEU A 1 224 ? -2.77800 -3.02600 15.94000 1.000 20.59000 224 LEU A CA 1
ATOM 1735 C C . LEU A 1 224 ? -3.77700 -2.19300 15.13800 1.000 27.48000 224 LEU A C 1
ATOM 1736 O O . LEU A 1 224 ? -3.62400 -0.94400 15.14000 1.000 28.61000 224 LEU A O 1
ATOM 1741 N N . ASP A 1 225 ? -4.81600 -2.81200 14.59600 1.000 23.78000 225 ASP A N 1
ATOM 1742 C CA . ASP A 1 225 ? -5.76000 -2.22500 13.59700 1.000 23.08000 225 ASP A CA 1
ATOM 1743 C C . ASP A 1 225 ? -7.04500 -1.73800 14.30100 1.000 23.70000 225 ASP A C 1
ATOM 1744 O O . ASP A 1 225 ? -7.19400 -1.80800 15.53400 1.000 23.41000 225 ASP A O 1
ATOM 1749 N N . LYS A 1 226 ? -7.94900 -1.17200 13.51300 1.000 24.04000 226 LYS A N 1
ATOM 1750 C CA . LYS A 1 226 ? -9.00200 -0.28300 14.04200 1.000 27.08000 226 LYS A CA 1
ATOM 1751 C C . LYS A 1 226 ? -10.11600 -1.06300 14.73900 1.000 30.01000 226 LYS A C 1
ATOM 1752 O O . LYS A 1 226 ? -10.98200 -0.40800 15.40400 1.000 27.89000 226 LYS A O 1
ATOM 1758 N N . GLU A 1 227 ? -10.10100 -2.39400 14.60800 1.000 24.53000 227 GLU A N 1
ATOM 1759 C CA . GLU A 1 227 ? -11.12700 -3.26500 15.24300 1.000 25.26000 227 GLU A CA 1
ATOM 1760 C C . GLU A 1 227 ? -10.48700 -4.02800 16.40800 1.000 25.15000 227 GLU A C 1
ATOM 1761 O O . GLU A 1 227 ? -11.03200 -5.08000 16.79600 1.000 22.36000 227 GLU A O 1
ATOM 1767 N N . LYS A 1 228 ? -9.37300 -3.51000 16.93600 1.000 23.98000 228 LYS A N 1
ATOM 1768 C CA . LYS A 1 228 ? -8.66100 -4.15700 18.07100 1.000 25.88000 228 LYS A CA 1
ATOM 1769 C C . LYS A 1 228 ? -9.57100 -4.15700 19.30500 1.000 27.73000 228 LYS A C 1
ATOM 1770 O O . LYS A 1 228 ? -9.58800 -5.17400 20.02600 1.000 25.23000 228 LYS A O 1
ATOM 1776 N N . GLU A 1 229 ? -10.29300 -3.05500 19.52900 1.000 25.38000 229 GLU A N 1
ATOM 1777 C CA . GLU A 1 229 ? -11.21300 -2.93900 20.69300 1.000 30.70000 229 GLU A CA 1
ATOM 1778 C C . GLU A 1 229 ? -12.20000 -4.11300 20.67100 1.000 24.82000 229 GLU A C 1
ATOM 1779 O O . GLU A 1 229 ? -12.32900 -4.79500 21.70700 1.000 26.75000 229 GLU A O 1
ATOM 1785 N N . THR A 1 230 ? -12.86300 -4.32900 19.53100 1.000 24.65000 230 THR A N 1
ATOM 1786 C CA . THR A 1 230 ? -13.84200 -5.44000 19.38600 1.000 25.06000 230 THR A CA 1
ATOM 1787 C C . THR A 1 230 ? -13.14000 -6.77200 19.67300 1.000 23.97000 230 THR A C 1
ATOM 1788 O O . THR A 1 230 ? -13.71000 -7.59000 20.42200 1.000 23.16000 230 THR A O 1
ATOM 1792 N N . LEU A 1 231 ? -11.95100 -6.96800 19.09500 1.000 23.20000 231 LEU A N 1
ATOM 1793 C CA . LEU A 1 231 ? -11.17300 -8.20700 19.29400 1.000 19.86000 231 LEU A CA 1
ATOM 1794 C C . LEU A 1 231 ? -10.97900 -8.44600 20.79300 1.000 21.47000 231 LEU A C 1
ATOM 1795 O O . LEU A 1 231 ? -11.19800 -9.52600 21.23700 1.000 20.83000 231 LEU A O 1
ATOM 1800 N N . HIS A 1 232 ? -10.57200 -7.41700 21.51500 1.000 21.15000 232 HIS A N 1
ATOM 1801 C CA . HIS A 1 232 ? -10.32400 -7.51600 22.96900 1.000 23.19000 232 HIS A CA 1
ATOM 1802 C C . HIS A 1 232 ? -11.60700 -8.01800 23.64800 1.000 24.50000 232 HIS A C 1
ATOM 1803 O O . HIS A 1 232 ? -11.50900 -8.96700 24.45400 1.000 25.28000 232 HIS A O 1
ATOM 1810 N N . GLN A 1 233 ? -12.75000 -7.41700 23.34300 1.000 23.78000 233 GLN A N 1
ATOM 1811 C CA . GLN A 1 233 ? -14.01000 -7.83700 24.01400 1.000 24.26000 233 GLN A CA 1
ATOM 1812 C C . GLN A 1 233 ? -14.36900 -9.27700 23.62700 1.000 26.38000 233 GLN A C 1
ATOM 1813 O O . GLN A 1 233 ? -14.70500 -10.04100 24.50100 1.000 25.05000 233 GLN A O 1
ATOM 1819 N N . ASP A 1 234 ? -14.20500 -9.62900 22.35600 1.000 24.15000 234 ASP A N 1
ATOM 1820 C CA . ASP A 1 234 ? -14.52000 -10.98700 21.84200 1.000 22.49000 234 ASP A CA 1
ATOM 1821 C C . ASP A 1 234 ? -13.65400 -12.02200 22.57900 1.000 22.61000 234 ASP A C 1
ATOM 1822 O O . ASP A 1 234 ? -14.19000 -13.04600 23.05900 1.000 23.71000 234 ASP A O 1
ATOM 1827 N N . ILE A 1 235 ? -12.35100 -11.78000 22.67300 1.000 21.84000 235 ILE A N 1
ATOM 1828 C CA . ILE A 1 235 ? -11.43600 -12.67000 23.44200 1.000 20.66000 235 ILE A CA 1
ATOM 1829 C C . ILE A 1 235 ? -11.86000 -12.75500 24.92800 1.000 23.22000 235 ILE A C 1
ATOM 1830 O O . ILE A 1 235 ? -11.86900 -13.86000 25.53000 1.000 24.61000 235 ILE A O 1
ATOM 1835 N N . HIS A 1 236 ? -12.15400 -11.60600 25.50600 1.000 22.42000 236 HIS A N 1
ATOM 1836 C CA . HIS A 1 236 ? -12.57800 -11.49400 26.91900 1.000 25.72000 236 HIS A CA 1
ATOM 1837 C C . HIS A 1 236 ? -13.80900 -12.36700 27.16400 1.000 24.04000 236 HIS A C 1
ATOM 1838 O O . HIS A 1 236 ? -13.77300 -13.13500 28.07200 1.000 23.84000 236 HIS A O 1
ATOM 1845 N N . GLU A 1 237 ? -14.84100 -12.21600 26.34700 1.000 25.30000 237 GLU A N 1
ATOM 1846 C CA . GLU A 1 237 ? -16.07900 -13.01200 26.52800 1.000 27.93000 237 GLU A CA 1
ATOM 1847 C C . GLU A 1 237 ? -15.75700 -14.49400 26.37700 1.000 28.21000 237 GLU A C 1
ATOM 1848 O O . GLU A 1 237 ? -16.26300 -15.26300 27.13200 1.000 25.52000 237 GLU A O 1
ATOM 1854 N N . PHE A 1 238 ? -14.98500 -14.84300 25.36100 1.000 21.74000 238 PHE A N 1
ATOM 1855 C CA . PHE A 1 238 ? -14.58900 -16.25400 25.16300 1.000 22.12000 238 PHE A CA 1
ATOM 1856 C C . PHE A 1 238 ? -13.90300 -16.76400 26.42400 1.000 22.62000 238 PHE A C 1
ATOM 1857 O O . PHE A 1 238 ? -14.23900 -17.89300 26.91500 1.000 23.70000 238 PHE A O 1
ATOM 1865 N N . LEU A 1 239 ? -12.89700 -16.03500 26.93000 1.000 21.73000 239 LEU A N 1
ATOM 1866 C CA . LEU A 1 239 ? -12.08500 -16.51000 28.07400 1.000 21.91000 239 LEU A CA 1
ATOM 1867 C C . LEU A 1 239 ? -13.03800 -16.68500 29.27000 1.000 22.02000 239 LEU A C 1
ATOM 1868 O O . LEU A 1 239 ? -12.86400 -17.69000 30.01400 1.000 25.65000 239 LEU A O 1
ATOM 1873 N N . ASP A 1 240 ? -13.99300 -15.77400 29.42400 1.000 24.27000 240 ASP A N 1
ATOM 1874 C CA . ASP A 1 240 ? -14.83800 -15.75800 30.66200 1.000 26.14000 240 ASP A CA 1
ATOM 1875 C C . ASP A 1 240 ? -15.73600 -17.00600 30.67400 1.000 29.80000 240 ASP A C 1
ATOM 1876 O O . ASP A 1 240 ? -16.06100 -17.46600 31.76500 1.000 32.48000 240 ASP A O 1
ATOM 1881 N N . GLY A 1 241 ? -16.08200 -17.54900 29.50300 1.000 25.99000 241 GLY A N 1
ATOM 1882 C CA . GLY A 1 241 ? -16.96200 -18.73200 29.35800 1.000 28.14000 241 GLY A CA 1
ATOM 1883 C C . GLY A 1 241 ? -16.25000 -20.05400 29.54600 1.000 31.24000 241 GLY A C 1
ATOM 1884 O O . GLY A 1 241 ? -16.92400 -21.07700 29.47100 1.000 33.71000 241 GLY A O 1
ATOM 1885 N N . LEU A 1 242 ? -14.94500 -20.05800 29.81200 1.000 27.73000 242 LEU A N 1
ATOM 1886 C CA . LEU A 1 242 ? -14.16200 -21.31300 29.95000 1.000 29.21000 242 LEU A CA 1
ATOM 1887 C C . LEU A 1 242 ? -14.34700 -21.85500 31.36400 1.000 28.55000 242 LEU A C 1
ATOM 1888 O O . LEU A 1 242 ? -14.65500 -21.04600 32.23500 1.000 29.51000 242 LEU A O 1
ATOM 1893 N N . ASN A 1 243 ? -13.98000 -23.11000 31.51200 1.000 32.69000 243 ASN A N 1
ATOM 1894 C CA . ASN A 1 243 ? -14.11600 -23.86300 32.77200 1.000 37.39000 243 ASN A CA 1
ATOM 1895 C C . ASN A 1 243 ? -12.90300 -23.61200 33.66800 1.000 34.73000 243 ASN A C 1
ATOM 1896 O O . ASN A 1 243 ? -12.17600 -24.53200 33.92800 1.000 36.30000 243 ASN A O 1
ATOM 1901 N N . TRP A 1 244 ? -12.71300 -22.37200 34.10900 1.000 33.48000 244 TRP A N 1
ATOM 1902 C CA . TRP A 1 244 ? -11.59000 -22.05400 35.02600 1.000 33.45000 244 TRP A CA 1
ATOM 1903 C C . TRP A 1 244 ? -11.92400 -22.58400 36.42200 1.000 42.36000 244 TRP A C 1
ATOM 1904 O O . TRP A 1 244 ? -13.05800 -22.60900 36.79700 1.000 39.32000 244 TRP A O 1
ATOM 1915 N N . SER A 1 245 ? -10.90700 -22.96400 37.18300 1.000 49.30000 245 SER A N 1
ATOM 1916 C CA . SER A 1 245 ? -11.19700 -23.44600 38.55600 1.000 46.42000 245 SER A CA 1
ATOM 1917 C C . SER A 1 245 ? -11.84200 -22.31600 39.36800 1.000 51.04000 245 SER A C 1
ATOM 1918 O O . SER A 1 245 ? -12.77400 -22.60900 40.12700 1.000 50.98000 245 SER A O 1
ATOM 1921 N N . HIS A 1 246 ? -11.36500 -21.07900 39.23200 1.000 44.91000 246 HIS A N 1
ATOM 1922 C CA . HIS A 1 246 ? -12.05400 -19.94900 39.88200 1.000 53.88000 246 HIS A CA 1
ATOM 1923 C C . HIS A 1 246 ? -11.75800 -18.66900 39.10800 1.000 51.28000 246 HIS A C 1
ATOM 1924 O O . HIS A 1 246 ? -12.61100 -17.80500 39.18400 1.000 51.83000 246 HIS A O 1
#

Secondary structure (DSSP, 8-state):
------EEE--SS-EEEEE--TT--GGGTHHHHHHHHHTT-EEEE---TTSSS-HHHHTT--HHHHHHHHHHHHHHHHHTT---EEEEEETHHHHHHHHHHHHS--S-EEEES---S---HHHHHHHHHHHHHHHHHHTT--HHHHHHHHHTPPP-TTHHHHHHHHHHHHHTGGG--S-EEEEEETT-SSS-TTHHHHHHHH---SSEEEEEETT--SSGGGSTTHHHHHHHHHHHHHTS----

Solvent-accessible surface area: 10880 Å² total; per-residue (Å²): 103,129,65,48,144,81,14,65,12,120,36,32,60,59,0,0,0,0,0,0,5,43,35,15,12,0,44,20,1,83,82,0,0,98,35,0,49,138,76,40,3,0,0,4,0,12,29,4,122,10,10,18,11,55,1,67,77,0,10,162,6,4,11,85,45,0,29,91,29,0,22,74,1,6,78,88,0,75,94,100,56,30,101,38,2,0,0,0,0,5,17,5,0,0,2,0,0,1,47,0,17,47,92,74,106,21,44,0,0,0,1,0,0,3,19,4,74,66,78,54,62,105,72,19,55,54,34,0,33,99,35,0,66,77,6,4,90,135,69,68,55,57,115,106,87,8,70,117,54,24,88,118,22,115,101,5,98,37,1,140,75,8,34,56,9,12,103,90,7,77,90,26,7,123,69,0,163,16,31,0,1,3,1,1,0,104,69,13,170,97,21,75,36,53,0,1,54,45,3,46,102,28,7,47,4,184,92,72,94,39,36,58,5,88,82,1,18,24,64,0,2,84,39,149,32,50,95,65,0,5,96,32,0,36,125,27,0,76,60,13,132,17,87,139

Sequence (244 aa):
ITLPKPFFFEGGNRAVLLLHGFTGSSADVRMLGRYLQKHGYTSLAPQYKGHAAPPEELTKTGPADWWQDVLDGYEELKAKGYDEIAVCGLSLGGVMSLRLSMHRPVKAVIPMCAPAYIKSEDVMYAGVTEYAREFKKREGKSVDEIEQEMAVFEPMPTLKDLQALLKETRDSLEDVYAPTLVVQARNDHMINTDSANIIHDGVSALQKELIWYENSGHVITLDKEKETLHQDIHEFLDGLNWSH

Radius of gyration: 17.47 Å; Cα contacts (8 Å, |Δi|>4): 491; chains: 1; bounding box: 42×40×42 Å